Protein AF-A0A6V7GW68-F1 (afdb_monomer)

Solvent-accessible surface area (backbone atoms only — not comparable to full-atom values): 12085 Å² total; per-residue (Å²): 133,95,81,77,62,85,92,57,47,63,69,59,53,51,50,54,39,45,76,73,73,41,88,82,86,57,65,69,61,41,56,55,59,44,40,35,74,91,29,73,36,28,56,54,45,38,68,74,67,36,70,85,39,39,43,98,83,59,40,64,33,64,65,64,45,44,61,55,32,71,80,28,71,67,55,34,51,54,52,44,68,52,43,48,64,52,37,54,50,52,52,54,50,49,77,73,62,79,81,83,81,75,77,82,71,76,75,83,82,82,88,81,57,74,73,66,53,54,58,58,54,71,74,47,82,56,66,68,66,54,53,75,73,44,96,72,84,80,68,67,87,66,53,76,63,56,36,47,53,51,50,51,54,52,51,52,57,60,70,66,56,61,62,66,55,58,53,51,52,52,52,50,50,52,51,51,53,50,52,51,51,52,51,49,53,56,55,52,57,67,70,68,63,77,85,79,130

Sequence (197 aa):
GLTGGIATGKSSVAAIFHEFGIPVIDADQIARKVVEPGKSAWHKIRQEFGPEMFLDTNELDRTKLGDVVFNDVEKRKKLNAITHPEICREIYWQTLNEEDLQLQRLIERSGFTEAKAKIRIAAQMSLERKAEMANFVIENSGSQRDTREQTIRIINVLKASKYHWKLRFLVGFCCTVLLAGVYWLRNRSLRSLPTIA

Mean predicted aligned error: 14.11 Å

Structure (mmCIF, N/CA/C/O backbone):
data_AF-A0A6V7GW68-F1
#
_entry.id   AF-A0A6V7GW68-F1
#
loop_
_atom_site.group_PDB
_atom_site.id
_atom_site.type_symbol
_atom_site.label_atom_id
_atom_site.label_alt_id
_atom_site.label_comp_id
_atom_site.label_asym_id
_atom_site.label_entity_id
_atom_site.label_seq_id
_atom_site.pdbx_PDB_ins_code
_atom_site.Cartn_x
_atom_site.Cartn_y
_atom_site.Cartn_z
_atom_site.occupancy
_atom_site.B_iso_or_equiv
_atom_site.auth_seq_id
_atom_site.auth_comp_id
_atom_site.auth_asym_id
_atom_site.auth_atom_id
_atom_site.pdbx_PDB_model_num
ATOM 1 N N . GLY A 1 1 ? 7.923 -4.744 -4.626 1.00 64.25 1 GLY A N 1
ATOM 2 C CA . GLY A 1 1 ? 7.174 -3.667 -3.949 1.00 64.25 1 GLY A CA 1
ATOM 3 C C . GLY A 1 1 ? 8.081 -2.983 -2.949 1.00 64.25 1 GLY A C 1
ATOM 4 O O . GLY A 1 1 ? 8.925 -3.661 -2.375 1.00 64.25 1 GLY A O 1
ATOM 5 N N . LEU A 1 2 ? 7.945 -1.668 -2.765 1.00 71.12 2 LEU A N 1
ATOM 6 C CA . LEU A 1 2 ? 8.706 -0.917 -1.762 1.00 71.12 2 LEU A CA 1
ATOM 7 C C . LEU A 1 2 ? 8.135 -1.208 -0.366 1.00 71.12 2 LEU A C 1
ATOM 9 O O . LEU A 1 2 ? 6.966 -0.936 -0.109 1.00 71.12 2 LEU A O 1
ATOM 13 N N . THR A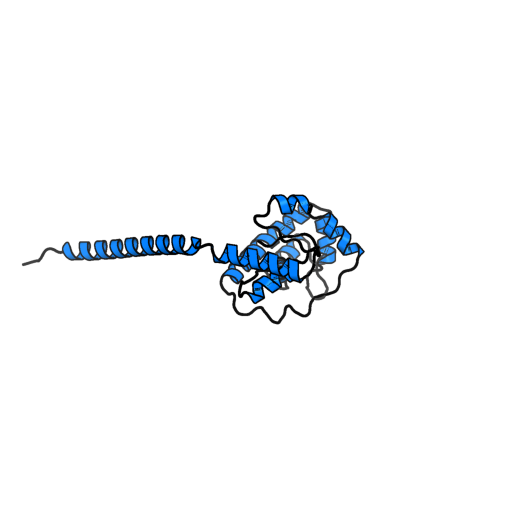 1 3 ? 8.943 -1.769 0.532 1.00 73.56 3 THR A N 1
ATOM 14 C CA . THR A 1 3 ? 8.529 -2.134 1.897 1.00 73.56 3 THR A CA 1
ATOM 15 C C . THR A 1 3 ? 9.553 -1.655 2.925 1.00 73.56 3 THR A C 1
ATOM 17 O O . THR A 1 3 ? 10.702 -1.389 2.594 1.00 73.56 3 THR A O 1
ATOM 20 N N . GLY A 1 4 ? 9.121 -1.483 4.173 1.00 62.53 4 GLY A N 1
ATOM 21 C CA . GLY A 1 4 ? 9.927 -0.930 5.264 1.00 62.53 4 GLY A CA 1
ATOM 22 C C . GLY A 1 4 ? 9.082 -0.664 6.510 1.00 62.53 4 GLY A C 1
ATOM 23 O O . GLY A 1 4 ? 7.850 -0.605 6.424 1.00 62.53 4 GLY A O 1
ATOM 24 N N . GLY A 1 5 ? 9.713 -0.526 7.676 1.00 55.25 5 GLY A N 1
ATOM 25 C CA . GLY A 1 5 ? 9.030 -0.223 8.942 1.00 55.25 5 GLY A CA 1
ATOM 26 C C . GLY A 1 5 ? 8.385 1.166 8.980 1.00 55.25 5 GLY A C 1
ATOM 27 O O . GLY A 1 5 ? 8.533 1.979 8.065 1.00 55.25 5 GLY A O 1
ATOM 28 N N . ILE A 1 6 ? 7.618 1.457 10.026 1.00 54.38 6 ILE A N 1
ATOM 29 C CA . ILE A 1 6 ? 7.047 2.800 10.224 1.00 54.38 6 ILE A CA 1
ATOM 30 C C . ILE A 1 6 ? 8.179 3.827 10.349 1.00 54.38 6 ILE A C 1
ATOM 32 O O . ILE A 1 6 ? 9.215 3.538 10.933 1.00 54.38 6 ILE A O 1
ATOM 36 N N . ALA A 1 7 ? 7.980 5.009 9.758 1.00 55.75 7 ALA A N 1
ATOM 37 C CA . ALA A 1 7 ? 8.932 6.124 9.759 1.00 55.75 7 ALA A CA 1
ATOM 38 C C . ALA A 1 7 ? 10.307 5.867 9.096 1.00 55.75 7 ALA A C 1
ATOM 40 O O . ALA A 1 7 ? 11.171 6.732 9.149 1.00 55.75 7 ALA A O 1
ATOM 41 N N . THR A 1 8 ? 10.507 4.763 8.368 1.00 58.81 8 THR A N 1
ATOM 42 C CA . THR A 1 8 ? 11.792 4.463 7.694 1.00 58.81 8 THR A CA 1
ATOM 43 C C . THR A 1 8 ? 12.017 5.210 6.369 1.00 58.81 8 THR A C 1
ATOM 45 O O . THR A 1 8 ? 12.800 4.764 5.539 1.00 58.81 8 THR A O 1
ATOM 48 N N . GLY A 1 9 ? 11.291 6.300 6.102 1.00 62.22 9 GLY A N 1
ATOM 49 C CA . GLY A 1 9 ? 11.502 7.114 4.894 1.00 62.22 9 GLY A CA 1
ATOM 50 C C . GLY A 1 9 ? 10.969 6.543 3.572 1.00 62.22 9 GLY A C 1
ATOM 51 O O . GLY A 1 9 ? 11.324 7.056 2.515 1.00 62.22 9 GLY A O 1
ATOM 52 N N . LYS A 1 10 ? 10.075 5.540 3.588 1.00 75.75 10 LYS A N 1
ATOM 53 C CA . LYS A 1 10 ? 9.428 5.003 2.365 1.00 75.75 10 LYS A CA 1
ATOM 54 C C . LYS A 1 10 ? 8.827 6.091 1.471 1.00 75.75 10 LYS A C 1
ATOM 56 O O . LYS A 1 10 ? 8.982 6.033 0.259 1.00 75.75 10 LYS A O 1
ATOM 61 N N . SER A 1 11 ? 8.173 7.088 2.070 1.00 70.19 11 SER A N 1
ATOM 62 C CA . SER A 1 11 ? 7.586 8.215 1.336 1.00 70.19 11 SER A CA 1
ATOM 63 C C . SER A 1 11 ? 8.650 9.077 0.649 1.00 70.19 11 SER A C 1
ATOM 65 O O . SER A 1 11 ? 8.408 9.570 -0.446 1.00 70.19 11 SER A O 1
ATOM 67 N N . SER A 1 12 ? 9.838 9.219 1.247 1.00 73.62 12 SER A N 1
ATOM 68 C CA . SER A 1 12 ? 10.970 9.932 0.641 1.00 73.62 12 SER A CA 1
ATOM 69 C C . SER A 1 12 ? 11.522 9.168 -0.562 1.00 73.62 12 SER A C 1
ATOM 71 O O . SER A 1 12 ? 11.754 9.756 -1.612 1.00 73.62 12 SER A O 1
ATOM 73 N N . VAL A 1 13 ? 11.668 7.846 -0.439 1.00 77.56 13 VAL A N 1
ATOM 74 C CA . VAL A 1 13 ? 12.081 6.982 -1.554 1.00 77.56 13 VAL A CA 1
ATOM 75 C C . VAL A 1 13 ? 11.039 7.018 -2.678 1.00 77.56 13 VAL A C 1
ATOM 77 O O . VAL A 1 13 ? 11.399 7.240 -3.828 1.00 77.56 13 VAL A O 1
ATOM 80 N N . ALA A 1 14 ? 9.748 6.885 -2.358 1.00 76.44 14 ALA A N 1
ATOM 81 C CA . ALA A 1 14 ? 8.655 6.982 -3.329 1.00 76.44 14 ALA A CA 1
ATOM 82 C C . ALA A 1 14 ? 8.632 8.332 -4.073 1.00 76.44 14 ALA A C 1
ATOM 84 O O . ALA A 1 14 ? 8.405 8.356 -5.280 1.00 76.44 14 ALA A O 1
ATOM 85 N N . ALA A 1 15 ? 8.928 9.443 -3.389 1.00 75.56 15 ALA A N 1
ATOM 86 C CA . ALA A 1 15 ? 9.051 10.756 -4.025 1.00 75.56 15 ALA A CA 1
ATOM 87 C C . ALA A 1 15 ? 10.186 10.793 -5.062 1.00 75.56 15 ALA A C 1
ATOM 89 O O . ALA A 1 15 ? 9.991 11.298 -6.165 1.00 75.56 15 ALA A O 1
ATOM 90 N N . ILE A 1 16 ? 11.334 10.182 -4.756 1.00 78.62 16 ILE A N 1
ATOM 91 C CA . ILE A 1 16 ? 12.441 10.064 -5.715 1.00 78.62 16 ILE A CA 1
ATOM 92 C C . ILE A 1 16 ? 12.028 9.191 -6.912 1.00 78.62 16 ILE A C 1
ATOM 94 O O . ILE A 1 16 ? 12.351 9.526 -8.044 1.00 78.62 16 ILE A O 1
ATOM 98 N N . PHE A 1 17 ? 11.275 8.104 -6.715 1.00 79.06 17 PHE A N 1
ATOM 99 C CA . PHE A 1 17 ? 10.732 7.327 -7.842 1.00 79.06 17 PHE A CA 1
ATOM 100 C C . PHE A 1 17 ? 9.845 8.191 -8.757 1.00 79.06 17 PHE A C 1
ATOM 102 O O . PHE A 1 17 ? 10.019 8.157 -9.978 1.00 79.06 17 PHE A O 1
ATOM 109 N N . HIS A 1 18 ? 8.979 9.030 -8.181 1.00 75.38 18 HIS A N 1
ATOM 110 C CA . HIS A 1 18 ? 8.151 9.967 -8.941 1.00 75.38 18 HIS A CA 1
ATOM 111 C C . HIS A 1 18 ? 8.966 11.011 -9.721 1.00 75.38 18 HIS A C 1
ATOM 113 O O . HIS A 1 18 ? 8.653 11.247 -10.885 1.00 75.38 18 HIS A O 1
ATOM 119 N N . GLU A 1 19 ? 10.031 11.586 -9.142 1.00 76.31 19 GLU A N 1
ATOM 120 C CA . GLU A 1 19 ? 10.938 12.515 -9.853 1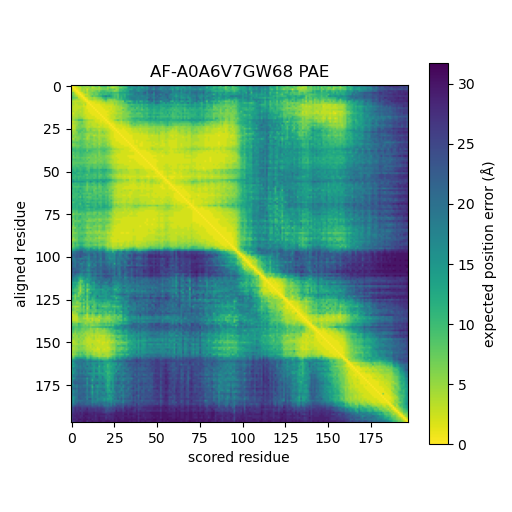.00 76.31 19 GLU A CA 1
ATOM 121 C C . GLU A 1 19 ? 11.503 11.904 -11.145 1.00 76.31 19 GLU A C 1
ATOM 123 O O . GLU A 1 19 ? 11.732 12.603 -12.129 1.00 76.31 19 GLU A O 1
ATOM 128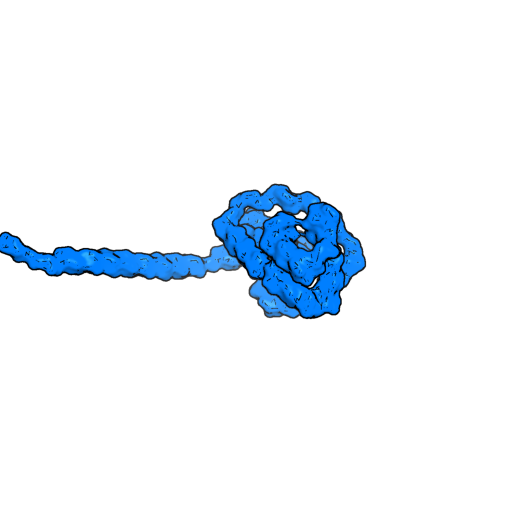 N N . PHE A 1 20 ? 11.715 10.587 -11.161 1.00 76.44 20 PHE A N 1
ATOM 129 C CA . PHE A 1 20 ? 12.265 9.857 -12.304 1.00 76.44 20 PHE A CA 1
ATOM 130 C C . PHE A 1 20 ? 11.197 9.324 -13.272 1.00 76.44 20 PHE A C 1
ATOM 132 O O . PHE A 1 20 ? 11.527 8.513 -14.151 1.00 76.44 20 PHE A O 1
ATOM 139 N N . GLY A 1 21 ? 9.946 9.772 -13.110 1.00 71.06 21 GLY A N 1
ATOM 140 C CA . GLY A 1 21 ? 8.796 9.365 -13.916 1.00 71.06 21 GLY A CA 1
ATOM 141 C C . GLY A 1 21 ? 8.369 7.922 -13.667 1.00 71.06 21 GLY A C 1
ATOM 142 O O . GLY A 1 21 ? 7.787 7.301 -14.550 1.00 71.06 21 GLY A O 1
ATOM 143 N N . ILE A 1 22 ? 8.714 7.352 -12.507 1.00 73.19 22 ILE A N 1
ATOM 144 C CA . ILE A 1 22 ? 8.314 5.994 -12.151 1.00 73.19 22 ILE A CA 1
ATOM 145 C C . ILE A 1 22 ? 7.019 6.086 -11.341 1.00 73.19 22 ILE A C 1
ATOM 147 O O . ILE A 1 22 ? 7.000 6.724 -10.283 1.00 73.19 22 ILE A O 1
ATOM 151 N N . PRO A 1 23 ? 5.934 5.466 -11.814 1.00 67.25 23 PRO A N 1
ATOM 152 C CA . PRO A 1 23 ? 4.678 5.456 -11.092 1.00 67.25 23 PRO A CA 1
ATOM 153 C C . PRO A 1 23 ? 4.791 4.643 -9.797 1.00 67.25 23 PRO A C 1
ATOM 155 O O . PRO A 1 23 ? 5.508 3.642 -9.714 1.00 67.25 23 PRO A O 1
ATOM 158 N N . VAL A 1 24 ? 4.080 5.091 -8.761 1.00 74.56 24 VAL A N 1
ATOM 159 C CA . VAL A 1 24 ? 4.064 4.450 -7.442 1.00 74.56 24 VAL A CA 1
ATOM 160 C C . VAL A 1 24 ? 2.621 4.255 -7.002 1.00 74.56 24 VAL A C 1
ATOM 162 O O . VA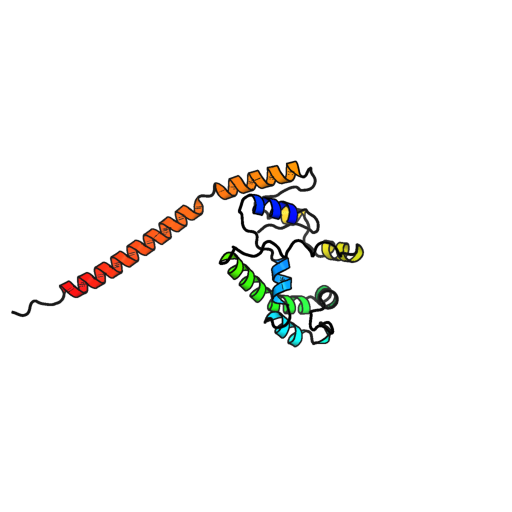L A 1 24 ? 1.860 5.215 -6.864 1.00 74.56 24 VAL A O 1
ATOM 165 N N . ILE A 1 25 ? 2.272 2.999 -6.734 1.00 73.19 25 ILE A N 1
ATOM 166 C CA . ILE A 1 25 ? 0.974 2.600 -6.196 1.00 73.19 25 ILE A CA 1
ATOM 167 C C . ILE A 1 25 ? 1.097 2.465 -4.677 1.00 73.19 25 ILE A C 1
ATOM 1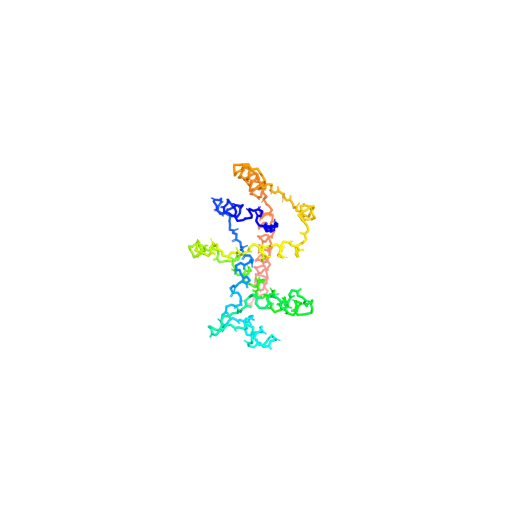69 O O . ILE A 1 25 ? 1.883 1.657 -4.176 1.00 73.19 25 ILE A O 1
ATOM 173 N N . ASP A 1 26 ? 0.316 3.258 -3.943 1.00 77.75 26 ASP A N 1
ATOM 174 C CA . ASP A 1 26 ? 0.285 3.249 -2.479 1.00 77.75 26 ASP A CA 1
ATOM 175 C C . ASP A 1 26 ? -0.860 2.357 -1.970 1.00 77.75 26 ASP A C 1
ATOM 177 O O . ASP A 1 26 ? -2.039 2.724 -2.010 1.00 77.75 26 ASP A O 1
ATOM 181 N N . ALA A 1 27 ? -0.498 1.174 -1.472 1.00 72.44 27 ALA A N 1
ATOM 182 C CA . ALA A 1 27 ? -1.449 0.207 -0.935 1.00 72.44 27 ALA A CA 1
ATOM 183 C C . ALA A 1 27 ? -2.183 0.709 0.324 1.00 72.44 27 ALA A C 1
ATOM 185 O O . ALA A 1 27 ? -3.341 0.343 0.526 1.00 72.44 27 ALA A O 1
ATOM 186 N N . ASP A 1 28 ? -1.563 1.568 1.142 1.00 77.50 28 ASP A N 1
ATOM 187 C CA . ASP A 1 28 ? -2.192 2.115 2.349 1.00 77.50 28 ASP A CA 1
ATOM 188 C C . ASP A 1 28 ? -3.261 3.148 1.977 1.00 77.50 28 ASP A C 1
ATOM 190 O O . ASP A 1 28 ? -4.332 3.192 2.589 1.00 77.50 28 ASP A O 1
ATOM 194 N N . GLN A 1 29 ? -3.008 3.969 0.950 1.00 79.06 29 GLN A N 1
ATOM 195 C CA . GLN A 1 29 ? -4.025 4.882 0.422 1.00 79.06 29 GLN A CA 1
ATOM 196 C C . GLN A 1 29 ? -5.199 4.104 -0.176 1.00 79.06 29 GLN A C 1
ATOM 198 O O . GLN A 1 29 ? -6.357 4.430 0.089 1.00 79.06 29 GLN A O 1
ATOM 203 N N . ILE A 1 30 ? -4.911 3.068 -0.961 1.00 82.62 30 ILE A N 1
ATOM 204 C CA . ILE A 1 30 ? -5.940 2.212 -1.551 1.00 82.62 30 ILE A CA 1
ATOM 205 C C . ILE A 1 30 ? -6.784 1.552 -0.458 1.00 82.62 30 ILE A C 1
ATOM 207 O O . ILE A 1 30 ? -8.009 1.598 -0.535 1.00 82.62 30 ILE A O 1
ATOM 211 N N . ALA A 1 31 ? -6.154 1.033 0.599 1.00 82.44 31 ALA A N 1
ATOM 212 C CA . ALA A 1 31 ? -6.847 0.440 1.739 1.00 82.44 31 ALA A CA 1
ATOM 213 C C . ALA A 1 31 ? -7.842 1.407 2.408 1.00 82.44 31 ALA A C 1
ATOM 215 O O . ALA A 1 31 ? -8.890 0.970 2.879 1.00 82.44 31 ALA A O 1
ATOM 216 N N . ARG A 1 32 ? -7.556 2.718 2.420 1.00 86.88 32 ARG A N 1
ATOM 217 C CA . ARG A 1 32 ? -8.493 3.745 2.914 1.00 86.88 32 ARG A CA 1
ATOM 218 C C . ARG A 1 32 ? -9.646 3.988 1.943 1.00 86.88 32 ARG A C 1
ATOM 220 O O . ARG A 1 32 ? -10.785 4.080 2.385 1.00 86.88 32 ARG A O 1
ATOM 227 N N . LYS A 1 33 ? -9.356 4.054 0.642 1.00 85.19 33 LYS A N 1
ATOM 228 C CA . LYS A 1 33 ? -10.349 4.338 -0.408 1.00 85.19 33 LYS A CA 1
ATOM 229 C C . LYS A 1 33 ? -11.371 3.222 -0.586 1.00 85.19 33 LYS A C 1
ATOM 231 O O . LYS A 1 33 ? -12.545 3.481 -0.830 1.00 85.19 33 LYS A O 1
ATOM 236 N N . VAL A 1 34 ? -10.951 1.963 -0.459 1.00 89.12 34 VAL A N 1
ATOM 237 C CA . VAL A 1 34 ? -11.858 0.821 -0.671 1.00 89.12 34 VAL A CA 1
ATOM 238 C C . VAL A 1 34 ? -12.948 0.714 0.399 1.00 89.12 34 VAL A C 1
ATOM 240 O O . VAL A 1 34 ? -13.966 0.071 0.152 1.00 89.12 34 VAL A O 1
ATOM 243 N N . VAL A 1 35 ? -12.756 1.353 1.558 1.00 91.25 35 VAL A N 1
ATOM 244 C CA . VAL A 1 35 ? -13.711 1.383 2.677 1.00 91.25 35 VAL A CA 1
ATOM 245 C C . VAL A 1 35 ? -14.440 2.724 2.811 1.00 91.25 35 VAL A C 1
ATOM 247 O O . VAL A 1 35 ? -15.028 2.987 3.855 1.00 91.25 35 VAL A O 1
ATOM 250 N N . GLU A 1 36 ? -14.407 3.585 1.794 1.00 90.31 36 GLU A N 1
ATOM 251 C CA . GLU A 1 36 ? -15.213 4.812 1.774 1.00 90.31 36 GLU A CA 1
ATOM 252 C C . GLU A 1 36 ? -16.721 4.500 1.674 1.00 90.31 36 GLU A C 1
ATOM 254 O O . GLU A 1 36 ? -17.095 3.449 1.134 1.00 90.31 36 GLU A O 1
ATOM 259 N N . PRO A 1 37 ? -17.603 5.389 2.176 1.00 90.31 37 PRO A N 1
ATOM 260 C CA . PRO A 1 37 ? -19.050 5.194 2.116 1.00 90.31 37 PRO A CA 1
ATOM 261 C C . PRO A 1 37 ? -19.548 4.817 0.714 1.00 90.31 37 PRO A C 1
ATOM 263 O O . PRO A 1 37 ? -19.167 5.420 -0.287 1.00 90.31 37 PRO A O 1
ATOM 266 N N . GLY A 1 38 ? -20.398 3.788 0.641 1.00 87.50 38 GLY A N 1
ATOM 267 C CA . GLY A 1 38 ? -20.969 3.287 -0.618 1.00 87.50 38 GLY A CA 1
ATOM 268 C C . GLY A 1 38 ? -20.080 2.314 -1.406 1.00 87.50 38 GLY A C 1
ATOM 269 O O . GLY A 1 38 ? -20.506 1.785 -2.432 1.00 87.50 38 GLY A O 1
ATOM 270 N N . LYS A 1 39 ? -18.851 2.031 -0.955 1.00 90.81 39 LYS A N 1
ATOM 271 C CA . LYS A 1 39 ? -17.995 1.011 -1.583 1.00 90.81 39 LYS A CA 1
ATOM 272 C C . LYS A 1 39 ? -18.391 -0.406 -1.152 1.00 90.81 39 LYS A C 1
ATOM 274 O O . LYS A 1 39 ? -18.924 -0.638 -0.069 1.00 90.81 39 LYS A O 1
ATOM 279 N N . SER A 1 40 ? -18.040 -1.389 -1.983 1.00 91.50 40 SER A N 1
ATOM 280 C CA . SER A 1 40 ? -18.270 -2.822 -1.719 1.00 91.50 40 SER A CA 1
ATOM 281 C C . SER A 1 40 ? -17.719 -3.271 -0.356 1.00 91.50 40 SER A C 1
ATOM 283 O O . SER A 1 40 ? -18.442 -3.900 0.419 1.00 91.50 40 SER A O 1
ATOM 285 N N . ALA A 1 41 ? -16.472 -2.909 -0.015 1.00 90.25 41 ALA A N 1
ATOM 286 C CA . ALA A 1 41 ? -15.897 -3.286 1.278 1.00 90.25 41 ALA A CA 1
ATOM 287 C C . ALA A 1 41 ? -16.608 -2.593 2.448 1.00 90.25 41 ALA A C 1
ATOM 289 O O . ALA A 1 41 ? -16.811 -3.224 3.479 1.00 90.25 41 ALA A O 1
ATOM 290 N N . TRP A 1 42 ? -17.039 -1.337 2.282 1.00 93.44 42 TRP A N 1
ATOM 291 C CA . TRP A 1 42 ? -17.793 -0.602 3.302 1.00 93.44 42 TRP A CA 1
ATOM 292 C C . TRP A 1 42 ? -19.094 -1.328 3.678 1.00 93.44 42 TRP A C 1
ATOM 294 O O . TRP A 1 42 ? -19.341 -1.572 4.859 1.00 93.44 42 TRP A O 1
ATOM 304 N N . HIS A 1 43 ? -19.877 -1.775 2.688 1.00 92.50 43 HIS A N 1
ATOM 305 C CA . HIS A 1 43 ? -21.116 -2.525 2.934 1.00 92.50 43 HIS A CA 1
ATOM 306 C C . HIS A 1 43 ? -20.861 -3.859 3.642 1.00 92.50 43 HIS A C 1
ATOM 308 O O . HIS A 1 43 ? -21.531 -4.180 4.623 1.00 92.50 43 HIS A O 1
ATOM 314 N N . LYS A 1 44 ? -19.861 -4.616 3.175 1.00 93.06 44 LYS A N 1
ATOM 315 C CA . LYS A 1 44 ? -19.491 -5.915 3.757 1.00 93.06 44 LYS A CA 1
ATOM 316 C C . LYS A 1 44 ? -18.988 -5.776 5.195 1.00 93.06 44 LYS A C 1
ATOM 318 O O . LYS A 1 44 ? -19.349 -6.582 6.045 1.00 93.06 44 LYS A O 1
ATOM 323 N N . ILE A 1 45 ? -18.200 -4.738 5.489 1.00 93.12 45 ILE A N 1
ATOM 324 C CA . ILE A 1 45 ? -17.734 -4.455 6.854 1.00 93.12 45 ILE A CA 1
ATOM 325 C C . ILE A 1 45 ? -18.920 -4.114 7.759 1.00 93.12 45 ILE A C 1
ATOM 327 O O . ILE A 1 45 ? -18.999 -4.644 8.861 1.00 93.12 45 ILE A O 1
ATOM 331 N N . ARG A 1 46 ? -19.868 -3.292 7.293 1.00 92.75 46 ARG A N 1
ATOM 332 C CA . ARG A 1 46 ? -21.069 -2.938 8.067 1.00 92.75 46 ARG A CA 1
ATOM 333 C C . ARG A 1 46 ? -21.961 -4.138 8.371 1.00 92.75 46 ARG A C 1
ATOM 335 O O . ARG A 1 46 ? -22.554 -4.190 9.442 1.00 92.75 46 ARG A O 1
ATOM 342 N N . GLN A 1 47 ? -22.040 -5.096 7.452 1.00 92.75 47 GLN A N 1
ATOM 343 C CA . GLN A 1 47 ? -22.784 -6.336 7.653 1.00 92.75 47 GLN A CA 1
ATOM 344 C C . GLN A 1 47 ? -22.098 -7.274 8.658 1.00 92.75 47 GLN A C 1
ATOM 346 O O . GLN A 1 47 ? -22.773 -7.850 9.502 1.00 92.75 47 GLN A O 1
ATOM 351 N N . GLU A 1 48 ? -20.774 -7.425 8.573 1.00 93.12 48 GLU A N 1
ATOM 352 C CA . GLU A 1 48 ? -20.023 -8.404 9.374 1.00 93.12 48 GLU A CA 1
ATOM 353 C C . GLU A 1 48 ? -19.669 -7.895 10.781 1.00 93.12 48 GLU A C 1
ATOM 355 O O . GLU A 1 48 ? -19.709 -8.654 11.747 1.00 93.12 48 GLU A O 1
ATOM 360 N N . PHE A 1 49 ? -19.297 -6.618 10.902 1.00 91.50 49 PHE A N 1
ATOM 361 C CA . PHE A 1 49 ? -18.824 -6.001 12.150 1.00 91.50 49 PHE A CA 1
ATOM 362 C C . PHE A 1 49 ? -19.843 -5.062 12.797 1.00 91.50 49 PHE A C 1
ATOM 364 O O . PHE A 1 49 ? -19.553 -4.500 13.849 1.00 91.50 49 PHE A O 1
ATOM 371 N N . GLY A 1 50 ? -21.002 -4.890 12.161 1.00 91.69 50 GLY A N 1
ATOM 372 C CA . GLY A 1 50 ? -22.101 -4.080 12.662 1.00 91.69 50 GLY A CA 1
ATOM 373 C C . GLY A 1 50 ? -21.950 -2.566 12.428 1.00 91.69 50 GLY A C 1
ATOM 374 O O . GLY A 1 50 ? -20.872 -2.059 12.087 1.00 91.69 50 GLY A O 1
ATOM 375 N N . PRO A 1 51 ? -23.060 -1.812 12.555 1.00 91.25 51 PRO A N 1
ATOM 376 C CA . PRO A 1 51 ? -23.084 -0.363 12.357 1.00 91.25 51 PRO A CA 1
ATOM 377 C C . PRO A 1 51 ? -22.297 0.409 13.425 1.00 91.25 51 PRO A C 1
ATOM 379 O O . PRO A 1 51 ? -21.909 1.545 13.182 1.00 91.25 51 PRO A O 1
ATOM 382 N N . GLU A 1 52 ? -22.010 -0.193 14.578 1.00 91.50 52 GLU A N 1
ATOM 383 C CA . GLU A 1 52 ? -21.256 0.418 15.672 1.00 91.50 52 GLU A CA 1
ATOM 384 C C . GLU A 1 52 ? -19.797 0.738 15.319 1.00 91.50 52 GLU A C 1
ATOM 386 O O . GLU A 1 52 ? -19.140 1.468 16.063 1.00 91.50 52 GLU A O 1
ATOM 391 N N . MET A 1 53 ? -19.268 0.179 14.227 1.00 91.12 53 MET A N 1
ATOM 392 C CA . MET A 1 53 ? -17.918 0.460 13.728 1.00 91.12 53 MET A CA 1
ATOM 393 C C . MET A 1 53 ? -17.858 1.709 12.840 1.00 91.12 53 MET A C 1
ATOM 395 O O . MET A 1 53 ? -16.809 2.001 12.267 1.00 91.12 53 MET A O 1
ATOM 399 N N . PHE A 1 54 ? -18.964 2.438 12.701 1.00 92.81 54 PHE A N 1
ATOM 400 C CA . PHE A 1 54 ? -19.071 3.630 11.870 1.00 92.81 54 PHE A CA 1
ATOM 401 C C . PHE A 1 54 ? -19.384 4.852 12.732 1.00 92.81 54 PHE A C 1
ATOM 403 O O . PHE A 1 54 ? -20.049 4.754 13.761 1.00 92.81 54 PHE A O 1
ATOM 410 N N . LEU A 1 55 ? -18.873 6.001 12.301 1.00 90.88 55 LEU A N 1
ATOM 411 C CA . LEU A 1 55 ? -19.186 7.307 12.867 1.00 90.88 55 LEU A CA 1
ATOM 412 C C . LEU A 1 55 ? -20.582 7.754 12.413 1.00 90.88 55 LEU A C 1
ATOM 414 O O . LEU A 1 55 ? -21.113 7.256 11.417 1.00 90.88 55 LEU A O 1
ATOM 418 N N . ASP A 1 56 ? -21.134 8.773 13.071 1.00 88.62 56 ASP A N 1
ATOM 419 C CA . ASP A 1 56 ? -22.426 9.372 12.694 1.00 88.62 56 ASP A CA 1
ATOM 420 C C . ASP A 1 56 ? -22.423 9.929 11.256 1.00 88.62 56 ASP A C 1
ATOM 422 O O . ASP A 1 56 ? -23.456 10.001 10.594 1.00 88.62 56 ASP A O 1
ATOM 426 N N . THR A 1 57 ? -21.239 10.252 10.728 1.00 89.69 57 THR A N 1
ATOM 427 C CA . THR A 1 57 ? -21.006 10.671 9.338 1.00 89.69 57 THR A CA 1
ATOM 428 C C . THR A 1 57 ? -21.079 9.522 8.321 1.00 89.69 57 THR A C 1
ATOM 430 O O . THR A 1 57 ? -20.856 9.748 7.134 1.00 89.69 57 THR A O 1
ATOM 433 N N . ASN A 1 58 ? -21.381 8.289 8.752 1.00 87.50 58 ASN A N 1
ATOM 434 C CA . ASN A 1 58 ? -21.288 7.036 7.986 1.00 87.50 58 ASN A CA 1
ATOM 435 C C . ASN A 1 58 ? -19.866 6.649 7.533 1.00 87.50 58 ASN A C 1
ATOM 437 O O . ASN A 1 58 ? -19.694 5.671 6.798 1.00 87.50 58 ASN A O 1
ATOM 441 N N . GLU A 1 59 ? -18.833 7.357 7.980 1.00 89.62 59 GLU A N 1
ATOM 442 C CA . GLU A 1 59 ? -17.447 6.945 7.766 1.00 89.62 59 GLU A CA 1
ATOM 443 C C . GLU A 1 59 ? -17.045 5.816 8.715 1.00 89.62 59 GLU A C 1
ATOM 445 O O . GLU A 1 59 ? -17.546 5.702 9.831 1.00 89.62 59 GLU A O 1
ATOM 450 N N . LEU A 1 60 ? -16.119 4.965 8.276 1.00 89.81 60 LEU A N 1
ATOM 451 C CA . LEU A 1 60 ? -15.608 3.878 9.103 1.00 89.81 60 LEU A CA 1
ATOM 452 C C . LEU A 1 60 ? -14.737 4.427 10.245 1.00 89.81 60 LEU A C 1
ATOM 454 O O . LEU A 1 60 ? -13.720 5.078 9.986 1.00 89.81 60 LEU A O 1
ATOM 458 N N . ASP A 1 61 ? -15.062 4.085 11.493 1.00 91.75 61 ASP A N 1
ATOM 459 C CA . ASP A 1 61 ? -14.200 4.363 12.641 1.00 91.75 61 ASP A CA 1
ATOM 460 C C . ASP A 1 61 ? -13.023 3.382 12.651 1.00 91.75 61 ASP A C 1
ATOM 462 O O . ASP A 1 61 ? -13.042 2.288 13.223 1.00 91.75 61 ASP A O 1
ATOM 466 N N . ARG A 1 62 ? -11.947 3.804 11.988 1.00 86.19 62 ARG A N 1
ATOM 467 C CA . ARG A 1 62 ? -10.719 3.017 11.838 1.00 86.19 62 ARG A CA 1
ATOM 468 C C . ARG A 1 62 ? -10.004 2.783 13.166 1.00 86.19 62 ARG A C 1
ATOM 470 O O . ARG A 1 62 ? -9.214 1.846 13.253 1.00 86.19 62 ARG A O 1
ATOM 477 N N . THR A 1 63 ? -10.201 3.654 14.158 1.00 86.06 63 THR A N 1
ATOM 478 C CA . THR A 1 63 ? -9.564 3.485 15.469 1.00 86.06 63 THR A CA 1
ATOM 479 C C . THR A 1 63 ? -10.273 2.369 16.212 1.00 86.06 63 THR A C 1
ATOM 481 O O . THR A 1 63 ? -9.632 1.379 16.549 1.00 86.06 63 THR A O 1
ATOM 484 N N . LYS A 1 64 ? -11.599 2.466 16.325 1.00 88.62 64 LYS A N 1
ATOM 485 C CA . LYS A 1 64 ? -12.426 1.457 16.986 1.00 88.62 64 LYS A CA 1
ATOM 486 C C . LYS A 1 64 ? -12.334 0.091 16.309 1.00 88.62 64 LYS A C 1
ATOM 488 O O . LYS A 1 64 ? -12.079 -0.905 16.981 1.00 88.62 64 LYS A O 1
ATOM 493 N N . LEU A 1 65 ? -12.459 0.035 14.978 1.00 88.19 65 LEU A N 1
ATOM 494 C CA . LEU A 1 65 ? -12.296 -1.220 14.240 1.00 88.19 65 LEU A CA 1
ATOM 495 C C . LEU A 1 65 ? -10.886 -1.791 14.429 1.00 88.19 65 LEU A C 1
ATOM 497 O O . LEU A 1 65 ? -10.734 -2.995 14.621 1.00 88.19 65 LEU A O 1
ATOM 501 N N . GLY A 1 66 ? -9.866 -0.926 14.403 1.00 85.69 66 GLY A N 1
ATOM 502 C CA . GLY A 1 66 ? -8.474 -1.291 14.643 1.00 85.69 66 GLY A CA 1
ATOM 503 C C . GLY A 1 66 ? -8.281 -1.989 15.986 1.00 85.69 66 GLY A C 1
ATOM 504 O O . GLY A 1 66 ? -7.710 -3.074 16.021 1.00 85.69 66 GLY A O 1
ATOM 505 N N . ASP A 1 67 ? -8.812 -1.416 17.064 1.00 87.50 67 ASP A N 1
ATOM 506 C CA . ASP A 1 67 ? -8.696 -1.968 18.418 1.00 87.50 67 ASP A CA 1
ATOM 507 C C . ASP A 1 67 ? -9.378 -3.342 18.545 1.00 87.50 67 ASP A C 1
ATOM 509 O O . ASP A 1 67 ? -8.866 -4.247 19.213 1.00 87.50 67 ASP A O 1
ATOM 513 N N . VAL A 1 68 ? -10.498 -3.537 17.841 1.00 87.62 68 VAL A N 1
ATOM 514 C CA . VAL A 1 68 ? -11.231 -4.811 17.808 1.00 87.62 68 VAL A CA 1
ATOM 515 C C . VAL A 1 68 ? -10.462 -5.892 17.043 1.00 87.62 68 VAL A C 1
ATOM 517 O O . VAL A 1 68 ? -10.312 -7.006 17.542 1.00 87.62 68 VAL A O 1
ATOM 520 N N . VAL A 1 69 ? -9.963 -5.596 15.838 1.00 89.19 69 VAL A N 1
ATOM 521 C CA . VAL A 1 69 ? -9.267 -6.597 15.002 1.00 89.19 69 VAL A CA 1
ATOM 522 C C . VAL A 1 69 ? -7.821 -6.837 15.431 1.00 89.19 69 VAL A C 1
ATOM 524 O O . VAL A 1 69 ? -7.211 -7.838 15.054 1.00 89.19 69 VAL A O 1
ATOM 527 N N . PHE A 1 70 ? -7.230 -5.928 16.205 1.00 82.19 70 PHE A N 1
ATOM 528 C CA . PHE A 1 70 ? -5.871 -6.111 16.699 1.00 82.19 70 PHE A CA 1
ATOM 529 C C . PHE A 1 70 ? -5.794 -7.247 17.723 1.00 82.19 70 PHE A C 1
ATOM 531 O O . PHE A 1 70 ? -4.894 -8.085 17.646 1.00 82.19 70 PHE A O 1
ATOM 538 N N . ASN A 1 71 ? -6.781 -7.305 18.618 1.00 82.12 71 ASN A N 1
ATOM 539 C CA . ASN A 1 71 ? -6.837 -8.265 19.719 1.00 82.12 71 ASN A CA 1
ATOM 540 C C . ASN A 1 71 ? -7.496 -9.604 19.344 1.00 82.12 71 ASN A C 1
ATOM 542 O O . ASN A 1 71 ? -7.403 -10.560 20.108 1.00 82.12 71 ASN A O 1
ATOM 546 N N . ASP A 1 72 ? -8.131 -9.700 18.173 1.00 88.75 72 ASP A N 1
ATOM 547 C CA . ASP A 1 72 ? -8.865 -10.889 17.731 1.00 88.75 72 ASP A CA 1
ATOM 548 C C . ASP A 1 72 ? -8.409 -11.330 16.331 1.00 88.75 72 ASP A C 1
ATOM 550 O O . ASP A 1 72 ? -8.648 -10.672 15.312 1.00 88.75 72 ASP A O 1
ATOM 554 N N . VAL A 1 73 ? -7.730 -12.480 16.284 1.00 88.56 73 VAL A N 1
ATOM 555 C CA . VAL A 1 73 ? -7.161 -13.048 15.055 1.00 88.56 73 VAL A CA 1
ATOM 556 C C . VAL A 1 73 ? -8.246 -13.435 14.048 1.00 88.56 73 VAL A C 1
ATOM 558 O O . VAL A 1 73 ? -8.043 -13.252 12.846 1.00 88.56 73 VAL A O 1
ATOM 561 N N . GLU A 1 74 ? -9.389 -13.943 14.506 1.00 91.06 74 GLU A N 1
ATOM 562 C CA . GLU A 1 74 ? -10.477 -14.380 13.628 1.00 91.06 74 GLU A CA 1
ATOM 563 C C . GLU A 1 74 ? -11.190 -13.176 13.013 1.00 91.06 74 GLU A C 1
ATOM 565 O O . GLU A 1 74 ? -11.403 -13.127 11.798 1.00 91.06 74 GLU A O 1
ATOM 570 N N . LYS A 1 75 ? -11.442 -12.132 13.808 1.00 90.38 75 LYS A N 1
ATOM 571 C CA . LYS A 1 75 ? -11.948 -10.849 13.294 1.00 90.38 75 LYS A CA 1
ATOM 572 C C . LYS A 1 75 ? -10.986 -10.211 12.297 1.00 90.38 75 LYS A C 1
ATOM 574 O O . LYS A 1 75 ? -11.418 -9.724 11.253 1.00 90.38 75 LYS A O 1
ATOM 579 N N . ARG A 1 76 ? -9.676 -10.270 12.550 1.00 89.06 76 ARG A N 1
ATOM 580 C CA . ARG A 1 76 ? -8.667 -9.789 11.595 1.00 89.06 76 ARG A CA 1
ATOM 581 C C . ARG A 1 76 ? -8.702 -10.552 10.274 1.00 89.06 76 ARG A C 1
ATOM 583 O O . ARG A 1 76 ? -8.642 -9.931 9.216 1.00 89.06 76 ARG A O 1
ATOM 590 N N . LYS A 1 77 ? -8.823 -11.883 10.310 1.00 88.75 77 LYS A N 1
ATOM 591 C CA . LYS A 1 77 ? -8.950 -12.704 9.094 1.00 88.75 77 LYS A CA 1
ATOM 592 C C . LYS A 1 77 ? -10.198 -12.333 8.296 1.00 88.75 77 LYS A C 1
ATOM 594 O O . LYS A 1 77 ? -10.096 -12.165 7.084 1.00 88.75 77 LYS A O 1
ATOM 599 N N . LYS A 1 78 ? -11.340 -12.151 8.964 1.00 91.44 78 LYS A N 1
ATOM 600 C CA . LYS A 1 78 ? -12.594 -11.718 8.328 1.00 91.44 78 LYS A CA 1
ATOM 601 C C . LYS A 1 78 ? -12.456 -10.353 7.655 1.00 91.44 78 LYS A C 1
ATOM 603 O O . LYS A 1 78 ? -12.803 -10.212 6.484 1.00 91.44 78 LYS A O 1
ATOM 608 N N . LEU A 1 79 ? -11.872 -9.372 8.347 1.00 91.06 79 LEU A N 1
ATOM 609 C CA . LEU A 1 79 ? -11.618 -8.050 7.768 1.00 91.06 79 LEU A CA 1
ATOM 610 C C . LEU A 1 79 ? -10.707 -8.140 6.535 1.00 91.06 79 LEU A C 1
ATOM 612 O O . LEU A 1 79 ? -10.980 -7.518 5.507 1.00 91.06 79 LEU A O 1
ATOM 616 N N . ASN A 1 80 ? -9.641 -8.936 6.616 1.00 89.38 80 ASN A N 1
ATOM 617 C CA . ASN A 1 80 ? -8.716 -9.129 5.501 1.00 89.38 80 ASN A CA 1
ATOM 618 C C . ASN A 1 80 ? -9.398 -9.818 4.311 1.00 89.38 80 ASN A C 1
ATOM 620 O O . ASN A 1 80 ? -9.186 -9.408 3.175 1.00 89.38 80 ASN A O 1
ATOM 624 N N . ALA A 1 81 ? -10.259 -10.812 4.550 1.00 91.69 81 ALA A N 1
ATOM 625 C CA . ALA A 1 81 ? -11.011 -11.495 3.495 1.00 91.69 81 ALA A CA 1
ATOM 626 C C . ALA A 1 81 ? -11.958 -10.547 2.738 1.00 91.69 81 ALA A C 1
ATOM 628 O O . ALA A 1 81 ? -12.158 -10.704 1.535 1.00 91.69 81 ALA A O 1
ATOM 629 N N . ILE A 1 82 ? -12.503 -9.540 3.426 1.00 92.25 82 ILE A N 1
ATOM 630 C CA . ILE A 1 82 ? -13.351 -8.512 2.816 1.00 92.25 82 ILE A CA 1
ATOM 631 C C . ILE A 1 82 ? -12.515 -7.482 2.046 1.00 92.25 82 ILE A C 1
ATOM 633 O O . ILE A 1 82 ? -12.867 -7.114 0.926 1.00 92.25 82 ILE A O 1
ATOM 637 N N . THR A 1 83 ? -11.423 -6.993 2.640 1.00 90.00 83 THR A N 1
ATOM 638 C CA . THR A 1 83 ? -10.671 -5.845 2.105 1.00 90.00 83 THR A CA 1
ATOM 639 C C . THR A 1 83 ? -9.645 -6.229 1.043 1.00 90.00 83 THR A C 1
ATOM 641 O O . THR A 1 83 ? -9.507 -5.506 0.058 1.00 90.00 83 THR A O 1
ATOM 644 N N . HIS A 1 84 ? -8.951 -7.363 1.183 1.00 89.88 84 HIS A N 1
ATOM 645 C CA . HIS A 1 84 ? -7.864 -7.745 0.275 1.00 89.88 84 HIS A CA 1
ATOM 646 C C . HIS A 1 84 ? -8.302 -7.849 -1.196 1.00 89.88 84 HIS A C 1
ATOM 648 O O . HIS A 1 84 ? -7.601 -7.286 -2.036 1.00 89.88 84 HIS A O 1
ATOM 654 N N . PRO A 1 85 ? -9.439 -8.485 -1.552 1.00 89.44 85 PRO A N 1
ATOM 655 C CA . PRO A 1 85 ? -9.867 -8.555 -2.950 1.00 89.44 85 PRO A CA 1
ATOM 656 C C . PRO A 1 85 ? -10.109 -7.173 -3.566 1.00 89.44 85 PRO A C 1
ATOM 658 O O . PRO A 1 85 ? -9.722 -6.928 -4.707 1.00 89.44 85 PRO A O 1
ATOM 661 N N . GLU A 1 86 ? -10.703 -6.248 -2.807 1.00 89.19 86 GLU A N 1
ATOM 662 C CA . GLU A 1 86 ? -10.968 -4.884 -3.276 1.00 89.19 86 GLU A CA 1
ATOM 663 C C . GLU A 1 86 ? -9.673 -4.072 -3.406 1.00 89.19 86 GLU A C 1
ATOM 665 O O . GLU A 1 86 ? -9.502 -3.354 -4.388 1.00 89.19 86 GLU A O 1
ATOM 670 N N . ILE A 1 87 ? -8.728 -4.237 -2.472 1.00 83.75 87 ILE A N 1
ATOM 671 C CA . ILE A 1 87 ? -7.400 -3.607 -2.537 1.00 83.75 87 ILE A CA 1
ATOM 672 C C . ILE A 1 87 ? -6.634 -4.108 -3.763 1.00 83.75 87 ILE A C 1
ATOM 674 O O . ILE A 1 87 ? -6.113 -3.304 -4.531 1.00 83.75 87 ILE A O 1
ATOM 678 N N . CYS A 1 88 ? -6.584 -5.425 -3.983 1.00 80.12 88 CYS A N 1
ATOM 679 C CA . CYS A 1 88 ? -5.920 -6.010 -5.147 1.00 80.12 88 CYS A CA 1
ATOM 680 C C . CYS A 1 88 ? -6.546 -5.524 -6.458 1.00 80.12 88 CYS A C 1
ATOM 682 O O . CYS A 1 88 ? -5.821 -5.207 -7.401 1.00 80.12 88 CYS A O 1
ATOM 684 N N . ARG A 1 89 ? -7.879 -5.431 -6.507 1.00 80.44 89 ARG A N 1
ATOM 685 C CA . ARG A 1 89 ? -8.607 -4.910 -7.665 1.00 80.44 89 ARG A CA 1
ATOM 686 C C . ARG A 1 89 ? -8.228 -3.458 -7.947 1.00 80.44 89 ARG A C 1
ATOM 688 O O . ARG A 1 89 ? -7.906 -3.134 -9.082 1.00 80.44 89 ARG A O 1
ATOM 695 N N . GLU A 1 90 ? -8.222 -2.602 -6.934 1.00 79.50 90 GLU A N 1
ATOM 696 C CA . GLU A 1 90 ? -7.873 -1.187 -7.084 1.00 79.50 90 GLU A CA 1
ATOM 697 C C . GLU A 1 90 ? -6.397 -0.985 -7.473 1.00 79.50 90 GLU A C 1
ATOM 699 O O . GLU A 1 90 ? -6.100 -0.164 -8.337 1.00 79.50 90 GLU A O 1
ATOM 704 N N . ILE A 1 91 ? -5.472 -1.778 -6.914 1.00 76.31 91 ILE A N 1
ATOM 705 C CA . ILE A 1 91 ? -4.058 -1.795 -7.335 1.00 76.31 91 ILE A CA 1
ATOM 706 C C . ILE A 1 91 ? -3.953 -2.142 -8.823 1.00 76.31 91 ILE A C 1
ATOM 708 O O . ILE A 1 91 ? -3.251 -1.459 -9.569 1.00 76.31 91 ILE A O 1
ATOM 712 N N . TYR A 1 92 ? -4.661 -3.184 -9.265 1.00 73.38 92 TYR A N 1
ATOM 713 C CA . TYR A 1 92 ? -4.668 -3.598 -10.665 1.00 73.38 92 TYR A CA 1
ATOM 714 C C . TYR A 1 92 ? -5.194 -2.486 -11.582 1.00 73.38 92 TYR A C 1
ATOM 716 O O . TYR A 1 92 ? -4.561 -2.177 -12.586 1.00 73.38 92 TYR A O 1
ATOM 724 N N . TRP A 1 93 ? -6.294 -1.828 -11.206 1.00 69.88 93 TRP A N 1
ATOM 725 C CA . TRP A 1 93 ? -6.846 -0.705 -11.969 1.00 69.88 93 TRP A CA 1
ATOM 726 C C . TRP A 1 93 ? -5.910 0.502 -12.033 1.00 69.88 93 TRP A C 1
ATOM 728 O O . TRP A 1 93 ? -5.758 1.083 -13.104 1.00 69.88 93 TRP A O 1
ATOM 738 N N . GLN A 1 94 ? -5.254 0.870 -10.929 1.00 66.69 94 GLN A N 1
ATOM 739 C CA . GLN A 1 94 ? -4.302 1.986 -10.936 1.00 66.69 94 GLN A CA 1
ATOM 740 C C . GLN A 1 94 ? -3.074 1.684 -11.793 1.00 66.69 94 GLN A C 1
ATOM 742 O O . GLN A 1 94 ? -2.614 2.571 -12.499 1.00 66.69 94 GLN A O 1
ATOM 747 N N . THR A 1 95 ? -2.632 0.423 -11.834 1.00 61.62 95 THR A N 1
ATOM 748 C CA . THR A 1 95 ? -1.555 -0.021 -12.739 1.00 61.62 95 THR A CA 1
ATOM 749 C C . THR A 1 95 ? -1.911 0.192 -14.222 1.00 61.62 95 THR A C 1
ATOM 751 O O . THR A 1 95 ? -1.023 0.240 -15.067 1.00 61.62 95 THR A O 1
ATOM 754 N N . LEU A 1 96 ? -3.202 0.300 -14.567 1.00 56.09 96 LEU A N 1
ATOM 755 C CA . LEU A 1 96 ? -3.670 0.461 -15.947 1.00 56.09 96 LEU A CA 1
ATOM 756 C C . LEU A 1 96 ? -3.975 1.920 -16.352 1.00 56.09 96 LEU A C 1
ATOM 758 O O . LEU A 1 96 ? -4.016 2.186 -17.549 1.00 56.09 96 LEU A O 1
ATOM 762 N N . ASN A 1 97 ? -4.174 2.854 -15.407 1.00 44.88 97 ASN A N 1
ATOM 763 C CA . ASN A 1 97 ? -4.828 4.164 -15.645 1.00 44.88 97 ASN A CA 1
ATOM 764 C C . ASN A 1 97 ? -4.019 5.397 -15.152 1.00 44.88 97 ASN A C 1
ATOM 766 O O . ASN A 1 97 ? -4.589 6.395 -14.724 1.00 44.88 97 ASN A O 1
ATOM 770 N N . GLU A 1 98 ? -2.692 5.325 -15.140 1.00 49.16 98 GLU A N 1
ATOM 771 C CA . GLU A 1 98 ? -1.776 6.053 -14.237 1.00 49.16 98 GLU A CA 1
ATOM 772 C C . GLU A 1 98 ? -1.619 7.601 -14.335 1.00 49.16 98 GLU A C 1
ATOM 774 O O . GLU A 1 98 ? -0.687 8.129 -13.727 1.00 49.16 98 GLU A O 1
ATOM 779 N N . GLU A 1 99 ? -2.485 8.372 -15.007 1.00 36.53 99 GLU A N 1
ATOM 780 C CA . GLU A 1 99 ? -2.180 9.793 -15.318 1.00 36.53 99 GLU A CA 1
ATOM 781 C C . GLU A 1 99 ? -2.609 10.873 -14.273 1.00 36.53 99 GLU A C 1
ATOM 783 O O . GLU A 1 99 ? -1.926 11.889 -14.182 1.00 36.53 99 GLU A O 1
ATOM 788 N N . ASP A 1 100 ? -3.603 10.685 -13.381 1.00 37.56 100 ASP A N 1
ATOM 789 C CA . ASP A 1 100 ? -4.293 11.853 -12.746 1.00 37.56 100 ASP A CA 1
ATOM 790 C C . ASP A 1 100 ? -4.234 12.058 -11.197 1.00 37.56 100 ASP A C 1
ATOM 792 O O . ASP A 1 100 ? -4.942 12.899 -10.642 1.00 37.56 100 ASP A O 1
ATOM 796 N N . LEU A 1 101 ? -3.407 11.348 -10.417 1.00 44.00 101 LEU A N 1
ATOM 797 C CA . LEU A 1 101 ? -3.569 11.270 -8.936 1.00 44.00 101 LEU A CA 1
ATOM 798 C C . LEU A 1 101 ? -2.672 12.179 -8.057 1.00 44.00 101 LEU A C 1
ATOM 800 O O . LEU A 1 101 ? -2.537 11.944 -6.850 1.00 44.00 101 LEU A O 1
ATOM 804 N N . GLN A 1 102 ? -2.043 13.209 -8.626 1.00 34.72 102 GLN A N 1
ATOM 805 C CA . GLN A 1 102 ? -0.908 13.904 -7.994 1.00 34.72 102 GLN A CA 1
ATOM 806 C C . GLN A 1 102 ? -1.254 14.943 -6.902 1.00 34.72 102 GLN A C 1
ATOM 808 O O . GLN A 1 102 ? -0.521 15.041 -5.919 1.00 34.72 102 GLN A O 1
ATOM 813 N N . LEU A 1 103 ? -2.346 15.709 -7.009 1.00 30.08 103 LEU A N 1
ATOM 814 C CA . LEU A 1 103 ? -2.487 16.951 -6.222 1.00 30.08 103 LEU A CA 1
ATOM 815 C C . LEU A 1 103 ? -3.218 16.797 -4.869 1.00 30.08 103 LEU A C 1
ATOM 817 O O . LEU A 1 103 ? -2.917 17.510 -3.916 1.00 30.08 103 LEU A O 1
ATOM 821 N N . GLN A 1 104 ? -4.122 15.822 -4.724 1.00 35.44 104 GLN A N 1
ATOM 822 C CA . GLN A 1 104 ? -4.902 15.627 -3.484 1.00 35.44 104 GLN A CA 1
ATOM 823 C C . GLN A 1 104 ? -4.076 15.116 -2.290 1.00 35.44 104 GLN A C 1
ATOM 825 O O . GLN A 1 104 ? -4.523 15.171 -1.147 1.00 35.44 104 GLN A O 1
ATOM 830 N N . ARG A 1 105 ? -2.868 14.599 -2.532 1.00 39.72 105 ARG A N 1
ATOM 831 C CA . ARG A 1 105 ? -2.096 13.823 -1.547 1.00 39.72 105 ARG A CA 1
ATOM 832 C C . ARG A 1 105 ? -1.288 14.677 -0.565 1.00 39.72 105 ARG A C 1
ATOM 834 O O . ARG A 1 105 ? -0.748 14.142 0.400 1.00 39.72 105 ARG A O 1
ATOM 841 N N . LEU A 1 106 ? -1.202 15.988 -0.797 1.00 35.09 106 LEU A N 1
ATOM 842 C CA . LEU A 1 106 ? -0.297 16.873 -0.061 1.00 35.09 106 LEU A CA 1
ATOM 843 C C . LEU A 1 106 ? -0.831 17.326 1.319 1.00 35.09 106 LEU A C 1
ATOM 845 O O . LEU A 1 106 ? -0.046 17.810 2.126 1.00 35.09 106 LEU A O 1
ATOM 849 N N . ILE A 1 107 ? -2.126 17.150 1.626 1.00 34.94 107 ILE A N 1
ATOM 850 C CA . ILE A 1 107 ? -2.786 17.806 2.782 1.00 34.94 107 ILE A CA 1
ATOM 851 C C . ILE A 1 107 ? -2.988 16.890 4.015 1.00 34.94 107 ILE A C 1
ATOM 853 O O . ILE A 1 107 ? -3.086 17.382 5.133 1.00 34.94 107 ILE A O 1
ATOM 857 N N . GLU A 1 108 ? -2.960 15.559 3.897 1.00 43.81 108 GLU A N 1
ATOM 858 C CA . GLU A 1 108 ? -3.323 14.656 5.021 1.00 43.81 108 GLU A CA 1
ATOM 859 C C . GLU A 1 108 ? -2.213 14.385 6.067 1.00 43.81 108 GLU A C 1
ATOM 861 O O . GLU A 1 108 ? -2.360 13.550 6.966 1.00 43.81 108 GLU A O 1
ATOM 866 N N . ARG A 1 109 ? -1.053 15.037 5.964 1.00 45.47 109 ARG A N 1
ATOM 867 C CA . ARG A 1 109 ? 0.165 14.611 6.668 1.00 45.47 109 ARG A CA 1
ATOM 868 C C . ARG A 1 109 ? 0.411 15.387 7.963 1.00 45.47 109 ARG A C 1
ATOM 870 O O . ARG A 1 109 ? 1.288 16.238 7.972 1.00 45.47 109 ARG A O 1
ATOM 877 N N . SER A 1 110 ? -0.275 15.046 9.059 1.00 49.12 110 SER A N 1
ATOM 878 C CA . SER A 1 110 ? 0.301 14.907 10.426 1.00 49.12 110 SER A CA 1
ATOM 879 C C . SER A 1 110 ? -0.774 14.901 11.521 1.00 49.12 110 SER A C 1
ATOM 881 O O . SER A 1 110 ? -1.320 15.927 11.898 1.00 49.12 110 SER A O 1
ATOM 883 N N . GLY A 1 111 ? -1.048 13.721 12.083 1.00 49.94 111 GLY A N 1
ATOM 884 C CA . GLY A 1 111 ? -1.988 13.580 13.199 1.00 49.94 111 GLY A CA 1
ATOM 885 C C . GLY A 1 111 ? -1.831 12.261 13.952 1.00 49.94 111 GLY A C 1
ATOM 886 O O . GLY A 1 111 ? -2.815 11.565 14.181 1.00 49.94 111 GLY A O 1
ATOM 887 N N . PHE A 1 112 ? -0.596 11.860 14.282 1.00 52.06 112 PHE A N 1
ATOM 888 C CA . PHE A 1 112 ? -0.342 10.650 15.075 1.00 52.06 112 PHE A CA 1
ATOM 889 C C . PHE A 1 112 ? 0.118 10.993 16.493 1.00 52.06 112 PHE A C 1
ATOM 891 O O . PHE A 1 112 ? 1.020 11.802 16.676 1.00 52.06 112 PHE A O 1
ATOM 898 N N . THR A 1 113 ? -0.472 10.325 17.487 1.00 55.44 113 THR A N 1
ATOM 899 C CA . THR A 1 113 ? -0.047 10.359 18.892 1.00 55.44 113 THR A CA 1
ATOM 900 C C . THR A 1 113 ? 1.017 9.289 19.174 1.00 55.44 113 THR A C 1
ATOM 902 O O . THR A 1 113 ? 0.997 8.200 18.592 1.00 55.44 113 THR A O 1
ATOM 905 N N . GLU A 1 114 ? 1.951 9.580 20.086 1.00 40.94 114 GLU A N 1
ATOM 906 C CA . GLU A 1 114 ? 3.127 8.743 20.385 1.00 40.94 114 GLU A CA 1
ATOM 907 C C . GLU A 1 114 ? 2.769 7.309 20.823 1.00 40.94 114 GLU A C 1
ATOM 909 O O . GLU A 1 114 ? 3.371 6.335 20.363 1.00 40.94 114 GLU A O 1
ATOM 914 N N . ALA A 1 115 ? 1.733 7.157 21.654 1.00 49.00 115 ALA A N 1
ATOM 915 C CA . ALA A 1 115 ? 1.270 5.855 22.136 1.00 49.00 115 ALA A CA 1
ATOM 916 C C . ALA A 1 115 ? 0.778 4.947 20.990 1.00 49.00 115 ALA A C 1
ATOM 918 O O . ALA A 1 115 ? 1.083 3.755 20.945 1.00 49.00 115 ALA A O 1
ATOM 919 N N . LYS A 1 116 ? 0.084 5.528 20.003 1.00 51.84 116 LYS A N 1
ATOM 920 C CA . LYS A 1 116 ? -0.474 4.809 18.847 1.00 51.84 116 LYS A CA 1
ATOM 921 C C . LYS A 1 116 ? 0.609 4.382 17.850 1.00 51.84 116 LYS A C 1
ATOM 923 O O . LYS A 1 116 ? 0.444 3.386 17.143 1.00 51.84 116 LYS A O 1
ATOM 928 N N . ALA A 1 117 ? 1.729 5.106 17.801 1.00 45.72 117 ALA A N 1
ATOM 929 C CA . ALA A 1 117 ? 2.876 4.764 16.964 1.00 45.72 117 ALA A CA 1
ATOM 930 C C . ALA A 1 117 ? 3.626 3.524 17.487 1.00 45.72 117 ALA A C 1
ATOM 932 O O . ALA A 1 117 ? 3.927 2.624 16.702 1.00 45.72 117 ALA A O 1
ATOM 933 N N . LYS A 1 118 ? 3.860 3.431 18.805 1.00 48.03 118 LYS A N 1
ATOM 934 C CA . LYS A 1 118 ? 4.589 2.311 19.437 1.00 48.03 118 LYS A CA 1
ATOM 935 C C . LYS A 1 118 ? 3.872 0.966 19.263 1.00 48.03 118 LYS A C 1
ATOM 937 O O . LYS A 1 118 ? 4.501 -0.014 18.871 1.00 48.03 118 LYS A O 1
ATOM 942 N N . ILE A 1 119 ? 2.550 0.942 19.450 1.00 52.88 119 ILE A N 1
ATOM 943 C CA . ILE A 1 119 ? 1.718 -0.265 19.266 1.00 52.88 119 ILE A CA 1
ATOM 944 C C . ILE A 1 119 ? 1.812 -0.782 17.824 1.00 52.88 119 ILE A C 1
ATOM 946 O O . ILE A 1 119 ? 1.980 -1.976 17.582 1.00 52.88 119 ILE A O 1
ATOM 950 N N . ARG A 1 120 ? 1.764 0.126 16.843 1.00 50.66 120 ARG A N 1
ATOM 951 C CA . ARG A 1 120 ? 1.872 -0.235 15.426 1.00 50.66 120 ARG A CA 1
ATOM 952 C C . ARG A 1 120 ? 3.258 -0.737 15.028 1.00 50.66 120 ARG A C 1
ATOM 954 O O . ARG A 1 120 ? 3.339 -1.576 14.138 1.00 50.66 120 ARG A O 1
ATOM 961 N N . ILE A 1 121 ? 4.323 -0.229 15.648 1.00 48.06 121 ILE A N 1
ATOM 962 C CA . ILE A 1 121 ? 5.695 -0.698 15.405 1.00 48.06 121 ILE A CA 1
ATOM 963 C C . ILE A 1 121 ? 5.865 -2.129 15.934 1.00 48.06 121 ILE A C 1
ATOM 965 O O . ILE A 1 121 ? 6.395 -2.974 15.218 1.00 48.06 121 ILE A O 1
ATOM 969 N N . ALA A 1 122 ? 5.338 -2.424 17.128 1.00 51.19 122 ALA A N 1
ATOM 970 C CA . ALA A 1 122 ? 5.429 -3.746 17.754 1.00 51.19 122 ALA A CA 1
ATOM 971 C C . ALA A 1 122 ? 4.682 -4.857 16.987 1.00 51.19 122 ALA A C 1
ATOM 973 O O . ALA A 1 122 ? 5.029 -6.028 17.095 1.00 51.19 122 ALA A O 1
ATOM 974 N N . ALA A 1 123 ? 3.670 -4.500 16.192 1.00 48.12 123 ALA A N 1
ATOM 975 C CA . ALA A 1 123 ? 2.877 -5.444 15.405 1.00 48.12 123 ALA A CA 1
ATOM 976 C C . ALA A 1 123 ? 3.523 -5.873 14.074 1.00 48.12 123 ALA A C 1
ATOM 978 O O . ALA A 1 123 ? 2.973 -6.714 13.360 1.00 48.12 123 ALA A O 1
ATOM 979 N N . GLN A 1 124 ? 4.641 -5.256 13.684 1.00 49.78 124 GLN A N 1
ATOM 980 C CA . GLN A 1 124 ? 5.298 -5.525 12.406 1.00 49.78 124 GLN A CA 1
ATOM 981 C C . GLN A 1 124 ? 6.386 -6.591 12.554 1.00 49.78 124 GLN A C 1
ATOM 983 O O . GLN A 1 124 ? 7.061 -6.668 13.574 1.00 49.78 124 GLN A O 1
ATOM 988 N N . MET A 1 125 ? 6.605 -7.386 11.499 1.00 58.03 125 MET A N 1
ATOM 989 C CA . MET A 1 125 ? 7.820 -8.206 11.400 1.00 58.03 125 MET A CA 1
ATOM 990 C C . MET A 1 125 ? 9.069 -7.310 11.505 1.00 58.03 125 MET A C 1
ATOM 992 O O . MET A 1 125 ? 9.049 -6.180 10.995 1.00 58.03 125 MET A O 1
ATOM 996 N N . SER A 1 126 ? 10.125 -7.816 12.153 1.00 60.16 126 SER A N 1
ATOM 997 C CA . SER A 1 126 ? 11.351 -7.057 12.429 1.00 60.16 126 SER A CA 1
ATOM 998 C C . SER A 1 126 ? 12.006 -6.522 11.154 1.00 60.16 126 SER A C 1
ATOM 1000 O O . SER A 1 126 ? 11.846 -7.072 10.059 1.00 60.16 126 SER A O 1
ATOM 1002 N N . LEU A 1 127 ? 12.723 -5.405 11.294 1.00 57.44 127 LEU A N 1
ATOM 1003 C CA . LEU A 1 127 ? 13.390 -4.740 10.177 1.00 57.44 127 LEU A CA 1
ATOM 1004 C C . LEU A 1 127 ? 14.485 -5.622 9.567 1.00 57.44 127 LEU A C 1
ATOM 1006 O O . LEU A 1 127 ? 14.567 -5.676 8.341 1.00 57.44 127 LEU A O 1
ATOM 1010 N N . GLU A 1 128 ? 15.239 -6.368 10.385 1.00 53.75 128 GLU A N 1
ATOM 1011 C CA . GLU A 1 128 ? 16.274 -7.287 9.892 1.00 53.75 128 GLU A CA 1
ATOM 1012 C C . GLU A 1 128 ? 15.681 -8.355 8.965 1.00 53.75 128 GLU A C 1
ATOM 1014 O O . GLU A 1 128 ? 16.143 -8.546 7.842 1.00 53.75 128 GLU A O 1
ATOM 1019 N N . ARG A 1 129 ? 14.570 -8.978 9.372 1.00 59.75 129 ARG A N 1
ATOM 1020 C CA . ARG A 1 129 ? 13.935 -10.052 8.598 1.00 59.75 129 ARG A CA 1
ATOM 1021 C C . ARG A 1 129 ? 13.333 -9.563 7.278 1.00 59.75 129 ARG A C 1
ATOM 1023 O O . ARG A 1 129 ? 13.250 -10.321 6.317 1.00 59.75 129 ARG A O 1
ATOM 1030 N N . LYS A 1 130 ? 12.919 -8.291 7.199 1.00 62.81 130 LYS A N 1
ATOM 1031 C CA . LYS A 1 130 ? 12.488 -7.668 5.933 1.00 62.81 130 LYS A CA 1
ATOM 1032 C C . LYS A 1 130 ? 13.660 -7.426 4.988 1.00 62.81 130 LYS A C 1
ATOM 1034 O O . LYS A 1 130 ? 13.487 -7.589 3.782 1.00 62.81 130 LYS A O 1
ATOM 1039 N N . ALA A 1 131 ? 14.810 -7.016 5.522 1.00 56.56 131 ALA A N 1
ATOM 1040 C CA . ALA A 1 131 ? 16.008 -6.756 4.732 1.00 56.56 131 ALA A CA 1
ATOM 1041 C C . ALA A 1 131 ? 16.546 -8.045 4.090 1.00 56.56 131 ALA A C 1
ATOM 1043 O O . ALA A 1 131 ? 16.874 -8.031 2.909 1.00 56.56 131 ALA A O 1
ATOM 1044 N N . GLU A 1 132 ? 16.526 -9.169 4.816 1.00 69.00 132 GLU A N 1
ATOM 1045 C CA . GLU A 1 132 ? 16.935 -10.488 4.298 1.00 69.00 132 GLU A CA 1
ATOM 1046 C C . GLU A 1 132 ? 16.121 -10.951 3.078 1.00 69.00 132 GLU A C 1
ATOM 1048 O O . GLU A 1 132 ? 16.632 -11.653 2.209 1.00 69.00 132 GLU A O 1
ATOM 1053 N N . MET A 1 133 ? 14.848 -10.558 2.995 1.00 70.06 133 MET A N 1
ATOM 1054 C CA . MET A 1 133 ? 13.943 -10.953 1.909 1.00 70.06 133 MET A CA 1
ATOM 1055 C C . MET A 1 133 ? 13.940 -9.968 0.730 1.00 70.06 133 MET A C 1
ATOM 1057 O O . MET A 1 133 ? 13.232 -10.190 -0.256 1.00 70.06 133 MET A O 1
ATOM 1061 N N . ALA A 1 134 ? 14.661 -8.850 0.828 1.00 66.06 134 ALA A N 1
ATOM 1062 C CA . ALA A 1 134 ? 14.599 -7.777 -0.152 1.00 66.06 134 ALA A CA 1
ATOM 1063 C C . ALA A 1 134 ? 15.604 -7.983 -1.294 1.00 66.06 134 ALA A C 1
ATOM 1065 O O . ALA A 1 134 ? 16.763 -8.320 -1.078 1.00 66.06 134 ALA A O 1
ATOM 1066 N N . ASN A 1 135 ? 15.187 -7.694 -2.532 1.00 74.94 135 ASN A N 1
ATOM 1067 C CA . ASN A 1 135 ? 16.113 -7.656 -3.672 1.00 74.94 135 ASN A CA 1
ATOM 1068 C C . ASN A 1 135 ? 17.063 -6.451 -3.612 1.00 74.94 135 ASN A C 1
ATOM 1070 O O . ASN A 1 135 ? 18.174 -6.511 -4.126 1.00 74.94 135 ASN A O 1
ATOM 1074 N N . PHE A 1 136 ? 16.604 -5.355 -3.006 1.00 80.94 136 PHE A N 1
ATOM 1075 C CA . PHE A 1 136 ? 17.377 -4.142 -2.782 1.00 80.94 136 PHE A CA 1
ATOM 1076 C C . PHE A 1 136 ? 17.025 -3.579 -1.406 1.00 80.94 136 PHE A C 1
ATOM 1078 O O . PHE A 1 136 ? 15.847 -3.531 -1.044 1.00 80.94 136 PHE A O 1
ATOM 1085 N N . VAL A 1 137 ? 18.034 -3.115 -0.674 1.00 77.00 137 VAL A N 1
ATOM 1086 C CA . VAL A 1 137 ? 17.878 -2.429 0.613 1.00 77.00 137 VAL A CA 1
ATOM 1087 C C . VAL A 1 137 ? 18.346 -0.987 0.437 1.00 77.00 137 VAL A C 1
ATOM 1089 O O . VAL A 1 137 ? 19.402 -0.749 -0.145 1.00 77.00 137 VAL A O 1
ATOM 1092 N N . ILE A 1 138 ? 17.534 -0.032 0.895 1.00 75.62 138 ILE A N 1
ATOM 1093 C CA . ILE A 1 138 ? 17.886 1.393 0.937 1.00 75.62 138 ILE A CA 1
ATOM 1094 C C . ILE A 1 138 ? 17.989 1.786 2.403 1.00 75.62 138 ILE A C 1
ATOM 1096 O O . ILE A 1 138 ? 16.995 1.731 3.132 1.00 75.62 138 ILE A O 1
ATOM 1100 N N . GLU A 1 139 ? 19.178 2.197 2.826 1.00 72.62 139 GLU A N 1
ATOM 1101 C CA . GLU A 1 139 ? 19.394 2.704 4.175 1.00 72.62 139 GLU A CA 1
ATOM 1102 C C . GLU A 1 139 ? 19.036 4.187 4.248 1.00 72.62 139 GLU A C 1
ATOM 1104 O O . GLU A 1 139 ? 19.601 5.011 3.531 1.00 72.62 139 GLU A O 1
ATOM 1109 N N . ASN A 1 140 ? 18.095 4.522 5.135 1.00 64.38 140 ASN A N 1
ATOM 1110 C CA . ASN A 1 140 ? 17.616 5.889 5.367 1.00 64.38 140 ASN A CA 1
ATOM 1111 C C . ASN A 1 140 ? 18.040 6.439 6.748 1.00 64.38 140 ASN A C 1
ATOM 1113 O O . ASN A 1 140 ? 17.382 7.319 7.297 1.00 64.38 140 ASN A O 1
ATOM 1117 N N . SER A 1 141 ? 19.095 5.875 7.342 1.00 67.25 141 SER A N 1
ATOM 1118 C CA . SER A 1 141 ? 19.737 6.354 8.579 1.00 67.25 141 SER A CA 1
ATOM 1119 C C . SER A 1 141 ? 20.783 7.450 8.323 1.00 67.25 141 SER A C 1
ATOM 1121 O O . SER A 1 141 ? 21.146 8.165 9.253 1.00 67.25 141 SER A O 1
ATOM 1123 N N . GLY A 1 142 ? 21.266 7.570 7.080 1.00 68.44 142 GLY A N 1
ATOM 1124 C CA . GLY A 1 142 ? 22.239 8.572 6.637 1.00 68.44 142 GLY A CA 1
ATOM 1125 C C . GLY A 1 142 ? 21.609 9.891 6.176 1.00 68.44 142 GLY A C 1
ATOM 1126 O O . GLY A 1 142 ? 20.472 10.221 6.520 1.00 68.44 142 GLY A O 1
ATOM 1127 N N . SER A 1 143 ? 22.348 10.669 5.380 1.00 76.88 143 SER A N 1
ATOM 1128 C CA . SER A 1 143 ? 21.845 11.944 4.863 1.00 76.88 143 SER A CA 1
ATOM 1129 C C . SER A 1 143 ? 20.811 11.739 3.750 1.00 76.88 143 SER A C 1
ATOM 1131 O O . SER A 1 143 ? 20.802 10.727 3.046 1.00 76.88 143 SER A O 1
ATOM 1133 N N . GLN A 1 144 ? 19.961 12.745 3.514 1.00 73.94 144 GLN A N 1
ATOM 1134 C CA . GLN A 1 144 ? 18.995 12.716 2.407 1.00 73.94 144 GLN A CA 1
ATOM 1135 C C . GLN A 1 144 ? 19.676 12.503 1.041 1.00 73.94 144 GLN A C 1
ATOM 1137 O O . GLN A 1 144 ? 19.095 11.891 0.142 1.00 73.94 144 GLN A O 1
ATOM 1142 N N . ARG A 1 145 ? 20.919 12.979 0.893 1.00 78.88 145 ARG A N 1
ATOM 1143 C CA . ARG A 1 145 ? 21.735 12.784 -0.306 1.00 78.88 145 ARG A CA 1
ATOM 1144 C C . ARG A 1 145 ? 22.122 11.316 -0.489 1.00 78.88 145 ARG A C 1
ATOM 1146 O O . ARG A 1 145 ? 21.961 10.800 -1.591 1.00 78.88 145 ARG A O 1
ATOM 1153 N N . ASP A 1 146 ? 22.526 10.635 0.580 1.00 78.38 146 ASP A N 1
ATOM 1154 C CA . ASP A 1 146 ? 22.912 9.217 0.543 1.00 78.38 146 ASP A CA 1
ATOM 1155 C C . ASP A 1 146 ? 21.728 8.326 0.156 1.00 78.38 146 ASP A C 1
ATOM 1157 O O . ASP A 1 146 ? 21.850 7.463 -0.718 1.00 78.38 146 ASP A O 1
ATOM 1161 N N . THR A 1 147 ? 20.551 8.578 0.744 1.00 79.31 147 THR A N 1
ATOM 1162 C CA . THR A 1 147 ? 19.303 7.892 0.374 1.00 79.31 147 THR A CA 1
ATOM 1163 C C . THR A 1 147 ? 18.973 8.119 -1.102 1.00 79.31 147 THR A C 1
ATOM 1165 O O . THR A 1 147 ?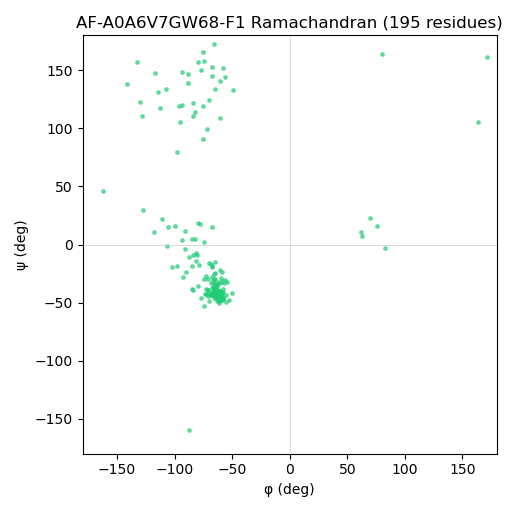 18.577 7.187 -1.812 1.00 79.31 147 THR A O 1
ATOM 1168 N N . ARG A 1 148 ? 19.155 9.350 -1.597 1.00 81.00 148 ARG A N 1
ATOM 1169 C CA . ARG A 1 148 ? 18.887 9.698 -2.996 1.00 81.00 148 ARG A CA 1
ATOM 1170 C C . ARG A 1 148 ? 19.831 8.976 -3.947 1.00 81.00 148 ARG A C 1
ATOM 1172 O O . ARG A 1 148 ? 19.367 8.383 -4.916 1.00 81.00 148 ARG A O 1
ATOM 1179 N N . GLU A 1 149 ? 21.125 8.957 -3.656 1.00 85.19 149 GLU A N 1
ATOM 1180 C CA . GLU A 1 149 ? 22.1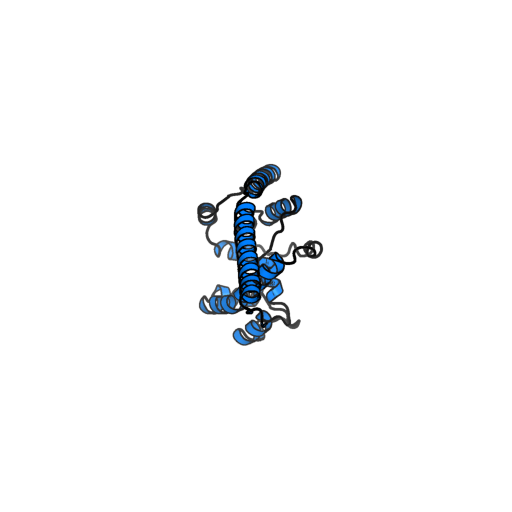15 8.261 -4.479 1.00 85.19 149 GLU A CA 1
ATOM 1181 C C . GLU A 1 149 ? 21.876 6.745 -4.512 1.00 85.19 149 GLU A C 1
ATOM 1183 O O . GLU A 1 149 ? 21.909 6.143 -5.588 1.00 85.19 149 GLU A O 1
ATOM 1188 N N . GLN A 1 150 ? 21.557 6.126 -3.369 1.00 82.88 150 GLN A N 1
ATOM 1189 C CA . GLN A 1 150 ? 21.159 4.714 -3.308 1.00 82.88 150 GLN A CA 1
ATOM 1190 C C . GLN A 1 150 ? 19.919 4.435 -4.169 1.00 82.88 150 GLN A C 1
ATOM 1192 O O . GLN A 1 150 ? 19.909 3.489 -4.960 1.00 82.88 150 GLN A O 1
ATOM 1197 N N . THR A 1 151 ? 18.899 5.291 -4.068 1.00 83.25 151 THR A N 1
ATOM 1198 C CA . THR A 1 151 ? 17.654 5.148 -4.835 1.00 83.25 151 THR A CA 1
ATOM 1199 C C . THR A 1 151 ? 17.908 5.278 -6.339 1.00 83.25 151 THR A C 1
ATOM 1201 O O . THR A 1 151 ? 17.440 4.447 -7.116 1.00 83.25 151 THR A O 1
ATOM 1204 N N . ILE A 1 152 ? 18.714 6.258 -6.763 1.00 84.38 152 ILE A N 1
ATOM 1205 C CA . ILE A 1 152 ? 19.082 6.458 -8.175 1.00 84.38 152 ILE A CA 1
ATOM 1206 C C . ILE A 1 152 ? 19.849 5.251 -8.727 1.00 84.38 152 ILE A C 1
ATOM 1208 O O . ILE A 1 152 ? 19.571 4.809 -9.843 1.00 84.38 152 ILE A O 1
ATOM 1212 N N . ARG A 1 153 ? 20.776 4.669 -7.952 1.00 86.31 153 ARG A N 1
ATOM 1213 C CA . ARG A 1 153 ? 21.486 3.445 -8.363 1.00 86.31 153 ARG A CA 1
ATOM 1214 C C . ARG A 1 153 ? 20.514 2.303 -8.655 1.00 86.31 153 ARG A C 1
ATOM 1216 O O . ARG A 1 153 ? 20.628 1.666 -9.700 1.00 86.31 153 ARG A O 1
ATOM 1223 N N . ILE A 1 154 ? 19.531 2.085 -7.784 1.00 84.88 154 ILE A N 1
ATOM 1224 C CA . ILE A 1 154 ? 18.509 1.046 -7.978 1.00 84.88 154 ILE A CA 1
ATOM 1225 C C . ILE A 1 154 ? 17.649 1.355 -9.207 1.00 84.88 154 ILE A C 1
ATOM 1227 O O . ILE A 1 154 ? 17.424 0.468 -10.026 1.00 84.88 154 ILE A O 1
ATOM 1231 N N . ILE A 1 155 ? 17.218 2.608 -9.388 1.00 82.38 155 ILE A N 1
ATOM 1232 C CA . ILE A 1 155 ? 16.460 3.035 -10.575 1.00 82.38 155 ILE A CA 1
ATOM 1233 C C . ILE A 1 155 ? 17.225 2.705 -11.861 1.00 82.38 155 ILE A C 1
ATOM 1235 O O . ILE A 1 155 ? 16.637 2.177 -12.804 1.00 82.38 155 ILE A O 1
ATOM 1239 N N . ASN A 1 156 ? 18.532 2.961 -11.895 1.00 83.88 156 ASN A N 1
ATOM 1240 C CA . ASN A 1 156 ? 19.363 2.651 -13.056 1.00 83.88 156 ASN A CA 1
ATOM 1241 C C . ASN A 1 156 ? 19.439 1.141 -13.322 1.00 83.88 156 ASN A C 1
ATOM 1243 O O . ASN A 1 156 ? 19.302 0.723 -14.471 1.00 83.88 156 ASN A O 1
ATOM 1247 N N . VAL A 1 157 ? 19.580 0.317 -12.278 1.00 82.69 157 VAL A N 1
ATOM 1248 C CA . VAL A 1 157 ? 19.541 -1.152 -12.401 1.00 82.69 157 VAL A CA 1
ATOM 1249 C C . VAL A 1 157 ? 18.186 -1.625 -12.940 1.00 82.69 157 VAL A C 1
ATOM 1251 O O . VAL A 1 157 ? 18.137 -2.448 -13.855 1.00 82.69 157 VAL A O 1
ATOM 1254 N N . LEU A 1 158 ? 17.081 -1.075 -12.428 1.00 79.12 158 LEU A N 1
ATOM 1255 C CA . LEU A 1 158 ? 15.731 -1.422 -12.877 1.00 79.12 158 LEU A CA 1
ATOM 1256 C C . LEU A 1 158 ? 15.493 -1.010 -14.339 1.00 79.12 158 LEU A C 1
ATOM 1258 O O . LEU A 1 158 ? 14.982 -1.814 -15.119 1.00 79.12 158 LEU A O 1
ATOM 1262 N N . LYS A 1 159 ? 15.917 0.196 -14.741 1.00 73.50 159 LYS A N 1
ATOM 1263 C CA . LYS A 1 159 ? 15.816 0.681 -16.132 1.00 73.50 159 LYS A CA 1
ATOM 1264 C C . LYS A 1 159 ? 16.704 -0.107 -17.100 1.00 73.50 159 LYS A C 1
ATOM 1266 O O . LYS A 1 159 ? 16.327 -0.290 -18.255 1.00 73.50 159 LYS A O 1
ATOM 1271 N N . ALA A 1 160 ? 17.851 -0.614 -16.645 1.00 77.69 160 ALA A N 1
ATOM 1272 C CA . ALA A 1 160 ? 18.732 -1.450 -17.462 1.00 77.69 160 ALA A CA 1
ATOM 1273 C C . ALA A 1 160 ? 18.124 -2.829 -17.792 1.00 77.69 160 ALA A C 1
ATOM 1275 O O . ALA A 1 160 ? 18.567 -3.493 -18.735 1.00 77.69 160 ALA A O 1
ATOM 1276 N N . SER A 1 161 ? 17.087 -3.263 -17.065 1.00 69.31 161 SER A N 1
ATOM 1277 C CA . SER A 1 161 ? 16.417 -4.539 -17.311 1.00 69.31 161 SER A CA 1
ATOM 1278 C C . SER A 1 161 ? 15.583 -4.511 -18.602 1.00 69.31 161 SER A C 1
ATOM 1280 O O . SER A 1 161 ? 14.430 -4.077 -18.648 1.00 69.31 161 SER A O 1
ATOM 1282 N N . LYS A 1 162 ? 16.152 -5.055 -19.685 1.00 67.44 162 LYS A N 1
ATOM 1283 C CA . LYS A 1 162 ? 15.494 -5.216 -20.998 1.00 67.44 162 LYS A CA 1
ATOM 1284 C C . LYS A 1 162 ? 14.521 -6.404 -21.067 1.00 67.44 162 LYS A C 1
ATOM 1286 O O . LYS A 1 162 ? 14.176 -6.849 -22.159 1.00 67.44 162 LYS A O 1
ATOM 1291 N N . TYR A 1 163 ? 14.071 -6.954 -19.938 1.00 68.38 163 TYR A N 1
ATOM 1292 C CA . TYR A 1 163 ? 13.228 -8.159 -19.938 1.00 68.38 163 TYR A CA 1
ATOM 1293 C C . TYR A 1 163 ? 11.902 -7.957 -20.696 1.00 68.38 163 TYR A C 1
ATOM 1295 O O . TYR A 1 163 ? 11.434 -8.854 -21.397 1.00 68.38 163 TYR A O 1
ATOM 1303 N N . HIS A 1 164 ? 11.357 -6.738 -20.656 1.00 68.25 164 HIS A N 1
ATOM 1304 C CA . HIS A 1 164 ? 10.165 -6.351 -21.411 1.00 68.25 164 HIS A CA 1
ATOM 1305 C C . HIS A 1 164 ? 10.330 -6.510 -22.935 1.00 68.25 164 HIS A C 1
ATOM 1307 O O . HIS A 1 164 ? 9.354 -6.813 -23.617 1.00 68.25 164 HIS A O 1
ATOM 1313 N N . TRP A 1 165 ? 11.547 -6.383 -23.485 1.00 75.81 165 TRP A N 1
ATOM 1314 C CA . TRP A 1 165 ? 11.802 -6.649 -24.906 1.00 75.81 165 TRP A CA 1
ATOM 1315 C C . TRP A 1 165 ? 11.648 -8.127 -25.253 1.00 75.81 165 TRP A C 1
ATOM 1317 O O . TRP A 1 165 ? 11.026 -8.438 -26.263 1.00 75.81 165 TRP A O 1
ATOM 1327 N N . LYS A 1 166 ? 12.133 -9.048 -24.407 1.00 75.88 166 LYS A N 1
ATOM 1328 C CA . LYS A 1 166 ? 11.941 -10.494 -24.623 1.00 75.88 166 LYS A CA 1
ATOM 1329 C C . LYS A 1 166 ? 10.456 -10.858 -24.649 1.00 75.88 166 LYS A C 1
ATOM 1331 O O . LYS A 1 166 ? 10.023 -11.590 -25.534 1.00 75.88 166 LYS A O 1
ATOM 1336 N N . LEU A 1 167 ? 9.675 -10.295 -23.724 1.00 77.69 167 LEU A N 1
ATOM 1337 C CA . LEU A 1 167 ? 8.228 -10.503 -23.671 1.00 77.69 167 LEU A CA 1
ATOM 1338 C C . LEU A 1 167 ? 7.521 -9.925 -24.909 1.00 77.69 167 LEU A C 1
ATOM 1340 O O . LEU A 1 167 ? 6.682 -10.598 -25.498 1.00 77.69 167 LEU A O 1
ATOM 1344 N N . ARG A 1 168 ? 7.900 -8.717 -25.355 1.00 82.62 168 ARG A N 1
ATOM 1345 C CA . ARG A 1 168 ? 7.367 -8.101 -26.585 1.00 82.62 168 ARG A CA 1
ATOM 1346 C C . ARG A 1 168 ? 7.683 -8.921 -27.836 1.00 82.62 168 ARG A C 1
ATOM 1348 O O . ARG A 1 168 ? 6.798 -9.092 -28.666 1.00 82.62 168 ARG A O 1
ATOM 1355 N N . PHE A 1 169 ? 8.898 -9.462 -27.959 1.00 88.12 169 PHE A N 1
ATOM 1356 C CA . PHE A 1 169 ? 9.255 -10.355 -29.066 1.00 88.12 169 PHE A CA 1
ATOM 1357 C C . PHE A 1 169 ? 8.438 -11.648 -29.048 1.00 88.12 169 PHE A C 1
ATOM 1359 O O . PH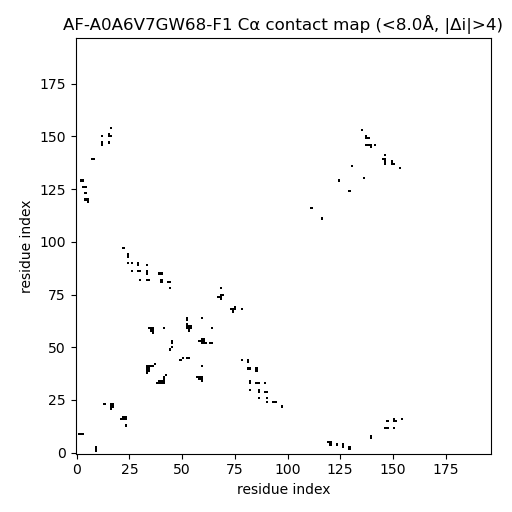E A 1 169 ? 7.943 -12.054 -30.095 1.00 88.12 169 PHE A O 1
ATOM 1366 N N . LEU A 1 170 ? 8.249 -12.263 -27.876 1.00 88.50 170 LEU A N 1
ATOM 1367 C CA . LEU A 1 170 ? 7.442 -13.476 -27.732 1.00 88.50 170 LEU A CA 1
ATOM 1368 C C . LEU A 1 170 ? 5.982 -13.232 -28.140 1.00 88.50 170 LEU A C 1
ATOM 1370 O O . LEU A 1 170 ? 5.440 -13.969 -28.956 1.00 88.50 170 LEU A O 1
ATOM 1374 N N . VAL A 1 171 ? 5.361 -12.173 -27.611 1.00 89.94 171 VAL A N 1
ATOM 1375 C CA . VAL A 1 171 ? 3.976 -11.808 -27.946 1.00 89.94 171 VAL A CA 1
ATOM 1376 C C . VAL A 1 171 ? 3.853 -11.465 -29.429 1.00 89.94 171 VAL A C 1
ATOM 1378 O O . VAL A 1 171 ? 2.943 -11.955 -30.092 1.00 89.94 171 VAL A O 1
ATOM 1381 N N . GLY A 1 172 ? 4.792 -10.683 -29.970 1.00 90.50 172 GLY A N 1
ATOM 1382 C CA . GLY A 1 172 ? 4.834 -10.347 -31.391 1.00 90.50 172 GLY A CA 1
ATOM 1383 C C . GLY A 1 172 ? 4.920 -11.588 -32.278 1.00 90.50 172 GLY A C 1
ATOM 1384 O O . GLY A 1 172 ? 4.145 -11.710 -33.221 1.00 90.50 172 GLY A O 1
ATOM 1385 N N . PHE A 1 173 ? 5.794 -12.538 -31.937 1.00 93.31 173 PHE A N 1
ATOM 1386 C CA . PHE A 1 173 ? 5.929 -13.808 -32.651 1.00 93.31 173 PHE A CA 1
ATOM 1387 C C . PHE A 1 173 ? 4.658 -14.668 -32.565 1.00 93.31 173 PHE A C 1
ATOM 1389 O O . PHE A 1 173 ? 4.201 -15.203 -33.571 1.00 93.31 173 PHE A O 1
ATOM 1396 N N . CYS A 1 174 ? 4.031 -14.769 -31.391 1.00 92.38 174 CYS A N 1
ATOM 1397 C CA . CYS A 1 174 ? 2.760 -15.482 -31.251 1.00 92.38 174 CYS A CA 1
ATOM 1398 C C . CYS A 1 174 ? 1.654 -14.852 -32.113 1.00 92.38 174 CYS A C 1
ATOM 1400 O O . CYS A 1 174 ? 0.921 -15.571 -32.794 1.00 92.38 174 CYS A O 1
ATOM 1402 N N . CYS A 1 175 ? 1.556 -13.519 -32.132 1.00 93.06 175 CYS A N 1
ATOM 1403 C CA . CYS A 1 175 ? 0.592 -12.800 -32.964 1.00 93.06 175 CYS A CA 1
ATOM 1404 C C . CYS A 1 175 ? 0.847 -13.017 -34.460 1.00 93.06 175 CYS A C 1
ATOM 1406 O O . CYS A 1 175 ? -0.103 -13.247 -35.207 1.00 93.06 175 CYS A O 1
ATOM 1408 N N . THR A 1 176 ? 2.104 -12.982 -34.915 1.00 92.62 176 THR A N 1
ATOM 1409 C CA . THR A 1 176 ? 2.421 -13.214 -36.333 1.00 92.62 176 THR A CA 1
ATOM 1410 C C . THR A 1 176 ? 2.116 -14.646 -36.758 1.00 92.62 176 THR A C 1
ATOM 1412 O O . THR A 1 176 ? 1.539 -14.839 -37.827 1.00 92.62 176 THR A O 1
ATOM 1415 N N . VAL A 1 177 ? 2.416 -15.644 -35.920 1.00 94.19 177 VAL A N 1
ATOM 1416 C CA . VAL A 1 177 ? 2.070 -17.053 -36.180 1.00 94.19 177 VAL A CA 1
ATOM 1417 C C . VAL A 1 177 ? 0.553 -17.251 -36.238 1.00 94.19 177 VAL A C 1
ATOM 1419 O O . VAL A 1 177 ? 0.061 -17.902 -37.160 1.00 94.19 177 VAL A O 1
ATOM 1422 N N . LEU A 1 178 ? -0.204 -16.652 -35.312 1.00 94.25 178 LEU A N 1
ATOM 1423 C CA . LEU A 1 178 ? -1.670 -16.695 -35.322 1.00 94.25 178 LEU A CA 1
ATOM 1424 C C . LEU A 1 178 ? -2.252 -16.069 -36.594 1.00 94.25 178 LEU A C 1
ATOM 1426 O O . LEU A 1 178 ? -3.079 -16.691 -37.261 1.00 94.25 178 LEU A O 1
ATOM 1430 N N . LEU A 1 179 ? -1.797 -14.870 -36.967 1.00 93.69 179 LEU A N 1
ATOM 1431 C CA . LEU A 1 179 ? -2.255 -14.181 -38.177 1.00 93.69 179 LEU A CA 1
ATOM 1432 C C . LEU A 1 179 ? -1.903 -14.962 -39.448 1.00 93.69 179 LEU A C 1
ATOM 1434 O O . LEU A 1 179 ? -2.746 -15.093 -40.336 1.00 93.69 179 LEU A O 1
ATOM 1438 N N . ALA A 1 180 ? -0.695 -15.528 -39.524 1.00 92.31 180 ALA A N 1
ATOM 1439 C CA . ALA A 1 180 ? -0.281 -16.380 -40.634 1.00 92.31 180 ALA A CA 1
ATOM 1440 C C . ALA A 1 180 ? -1.131 -17.658 -40.721 1.00 92.31 180 ALA A C 1
ATOM 1442 O O . ALA A 1 180 ? -1.537 -18.046 -41.816 1.00 92.31 180 ALA A O 1
ATOM 1443 N N . GLY A 1 181 ? -1.461 -18.277 -39.583 1.00 92.31 181 GLY A N 1
ATOM 1444 C CA . GLY A 1 181 ? -2.348 -19.439 -39.513 1.00 92.31 181 GLY A CA 1
ATOM 1445 C C . GLY A 1 181 ? -3.769 -19.127 -39.987 1.00 92.31 181 GLY A C 1
ATOM 1446 O O . GLY A 1 181 ? -4.316 -19.857 -40.812 1.00 92.31 181 GLY A O 1
ATOM 1447 N N . VAL A 1 182 ? -4.344 -18.005 -39.541 1.00 91.38 182 VAL A N 1
ATOM 1448 C CA . VAL A 1 182 ? -5.665 -17.528 -39.995 1.00 91.38 182 VAL A CA 1
ATOM 1449 C C . VAL A 1 182 ? -5.654 -17.225 -41.494 1.00 91.38 182 VAL A C 1
ATOM 1451 O O . VAL A 1 182 ? -6.558 -17.648 -42.217 1.00 91.38 182 VAL A O 1
ATOM 1454 N N . TYR A 1 183 ? -4.618 -16.538 -41.984 1.00 92.44 183 TYR A N 1
ATOM 1455 C CA . TYR A 1 183 ? -4.448 -16.257 -43.410 1.00 92.44 183 TYR A CA 1
ATOM 1456 C C . TYR A 1 183 ? -4.345 -17.547 -44.232 1.00 92.44 183 TYR A C 1
ATOM 1458 O O . TYR A 1 183 ? -5.024 -17.689 -45.250 1.00 92.44 183 TYR A O 1
ATOM 1466 N N . TRP A 1 184 ? -3.547 -18.514 -43.773 1.00 88.75 184 TRP A N 1
ATOM 1467 C CA . TRP A 1 184 ? -3.381 -19.804 -44.436 1.00 88.75 184 TRP A CA 1
ATOM 1468 C C . TRP A 1 184 ? -4.685 -20.608 -44.467 1.00 88.75 184 TRP A C 1
ATOM 1470 O O . TRP A 1 184 ? -5.049 -21.116 -45.525 1.00 88.75 184 TRP A O 1
ATOM 1480 N N . LEU A 1 185 ? -5.432 -20.670 -43.358 1.00 88.06 185 LEU A N 1
ATOM 1481 C CA . LEU A 1 185 ? -6.741 -21.334 -43.294 1.00 88.06 185 LEU A CA 1
ATOM 1482 C C . LEU A 1 185 ? -7.752 -20.695 -44.255 1.00 88.06 185 LEU A C 1
ATOM 1484 O O . LEU A 1 185 ? -8.419 -21.400 -45.015 1.00 88.06 185 LEU A O 1
ATOM 1488 N N . ARG A 1 186 ? -7.820 -19.358 -44.280 1.00 84.69 186 ARG A N 1
ATOM 1489 C CA . ARG A 1 186 ? -8.680 -18.610 -45.207 1.00 84.69 186 ARG A CA 1
ATOM 1490 C C . ARG A 1 186 ? -8.310 -18.884 -46.666 1.00 84.69 186 ARG A C 1
ATOM 1492 O O . ARG A 1 186 ? -9.191 -19.132 -47.484 1.00 84.69 186 ARG A O 1
ATOM 1499 N N . ASN A 1 187 ? -7.020 -18.875 -46.995 1.00 82.81 187 ASN A N 1
ATOM 1500 C CA . ASN A 1 187 ? -6.554 -19.081 -48.366 1.00 82.81 187 ASN A CA 1
ATOM 1501 C C . ASN A 1 187 ? -6.652 -20.554 -48.815 1.00 82.81 187 ASN A C 1
ATOM 1503 O O . ASN A 1 187 ? -6.884 -20.836 -49.989 1.00 82.81 187 ASN A O 1
ATOM 1507 N N . ARG A 1 188 ? -6.538 -21.510 -47.884 1.00 80.44 188 ARG A N 1
ATOM 1508 C CA . ARG A 1 188 ? -6.778 -22.940 -48.135 1.00 80.44 188 ARG A CA 1
ATOM 1509 C C . ARG A 1 188 ? -8.244 -23.215 -48.471 1.00 80.44 188 ARG A C 1
ATOM 1511 O O . ARG A 1 188 ? -8.501 -23.972 -49.401 1.00 80.44 188 ARG A O 1
ATOM 1518 N N . SER A 1 189 ? -9.180 -22.581 -47.762 1.00 68.88 189 SER A N 1
ATOM 1519 C CA . SER A 1 189 ? -10.619 -22.685 -48.050 1.00 68.88 189 SER A CA 1
ATOM 1520 C C . SER A 1 189 ? -10.949 -22.192 -49.469 1.00 68.88 189 SER A C 1
ATOM 1522 O O . SER A 1 189 ? -11.614 -22.888 -50.233 1.00 68.88 189 SER A O 1
ATOM 1524 N N . LEU A 1 190 ? -10.364 -21.061 -49.885 1.00 61.28 190 LEU A N 1
ATOM 1525 C CA . LEU A 1 190 ? -10.562 -20.486 -51.224 1.00 61.28 190 LEU A CA 1
ATOM 1526 C C . LEU A 1 190 ? -10.008 -21.353 -52.370 1.00 61.28 190 LEU A C 1
ATOM 1528 O O . LEU A 1 190 ? -10.557 -21.333 -53.465 1.00 61.28 190 LEU A O 1
ATOM 1532 N N . ARG A 1 191 ? -8.951 -22.140 -52.130 1.00 61.94 191 ARG A N 1
ATOM 1533 C CA . ARG A 1 191 ? -8.373 -23.061 -53.130 1.00 61.94 191 ARG A CA 1
ATOM 1534 C C . ARG A 1 191 ? -9.124 -24.388 -53.269 1.00 61.94 191 ARG A C 1
ATOM 1536 O O . ARG A 1 191 ? -8.801 -25.160 -54.164 1.00 61.94 191 ARG A O 1
ATOM 1543 N N . SER A 1 192 ? -10.084 -24.671 -52.389 1.00 58.19 192 SER A N 1
ATOM 1544 C CA . SER A 1 192 ? -10.845 -25.929 -52.391 1.00 58.19 192 SER A CA 1
ATOM 1545 C C . SER A 1 192 ? -12.164 -25.878 -53.172 1.00 58.19 192 SER A C 1
ATOM 1547 O O . SER A 1 192 ? -12.881 -26.873 -53.198 1.00 58.19 192 SER A O 1
ATOM 1549 N N . LEU A 1 193 ? -12.480 -24.758 -53.833 1.00 57.19 193 LEU A N 1
ATOM 1550 C CA . LEU A 1 193 ? -13.624 -24.679 -54.743 1.00 57.19 193 LEU A CA 1
ATOM 1551 C C . LEU A 1 193 ? -13.221 -25.247 -56.118 1.00 57.19 193 LEU A C 1
ATOM 1553 O O . LEU A 1 193 ? -12.357 -24.658 -56.770 1.00 57.19 193 LEU A O 1
ATOM 1557 N N . PRO A 1 194 ? -13.798 -26.379 -56.566 1.00 56.34 194 PRO A N 1
ATOM 1558 C CA . PRO A 1 194 ? -13.556 -26.882 -57.910 1.00 56.34 194 PRO A CA 1
ATOM 1559 C C . PRO A 1 194 ? -14.118 -25.890 -58.930 1.00 56.34 194 PRO A C 1
ATOM 1561 O O . PRO A 1 194 ? -15.246 -25.415 -58.795 1.00 56.34 194 PRO A O 1
ATOM 1564 N N . THR A 1 195 ? -13.329 -25.584 -59.956 1.00 58.97 195 THR A N 1
ATOM 1565 C CA . THR A 1 195 ? -13.788 -24.860 -61.141 1.00 58.97 195 THR A CA 1
ATOM 1566 C C . THR A 1 195 ? -14.892 -25.692 -61.793 1.00 58.97 195 THR A C 1
ATOM 1568 O O . THR A 1 195 ? -14.627 -26.777 -62.312 1.00 58.97 195 THR A O 1
ATOM 1571 N N . ILE A 1 196 ? -16.140 -25.234 -61.706 1.00 57.66 196 ILE A N 1
ATOM 1572 C CA . ILE A 1 196 ? -17.247 -25.834 -62.450 1.00 57.66 196 ILE A CA 1
ATOM 1573 C C . ILE A 1 196 ? -17.220 -25.213 -63.849 1.00 57.66 196 ILE A C 1
ATOM 1575 O O . ILE A 1 196 ? -17.524 -24.031 -63.970 1.00 57.66 196 ILE A O 1
ATOM 1579 N N . ALA A 1 197 ? -16.859 -26.061 -64.823 1.00 48.47 197 ALA A N 1
ATOM 1580 C CA . ALA A 1 197 ? -16.978 -25.943 -66.285 1.00 48.47 197 ALA A CA 1
ATOM 1581 C C . ALA A 1 197 ? -16.307 -24.739 -66.971 1.00 48.47 197 ALA A C 1
ATOM 1583 O O . ALA A 1 197 ? -16.818 -23.604 -66.869 1.00 48.47 197 ALA A O 1
#

Secondary structure (DSSP, 8-state):
-----TTSSHHHHHHHHHHTT-----HHHHHHHTTSTTSHHHHHHHHHH-GGGB-TTS-B-HHHHHHHHHH-HHHHHHHHHHHHHHHHHHHHHHHH-TTS-SSGGGS------HHHHHHHHHTSPPHHHHHHT-SS----SS-HHHHHHHHHHHHHHHHH-THHHHHHHHHHHHHHHHHHHHHHHHHHHHTTS----

InterPro domains:
  IPR001977 Dephospho-CoA kinase [MF_00376] (1-161)
  IPR001977 Dephospho-CoA kinase [PF01121] (1-93)
  IPR001977 Dephospho-CoA kinase [PF01121] (99-144)
  IPR001977 Dephospho-CoA kinase [PS51219] (1-94)
  IPR001977 Dephospho-CoA kinase [PS51219] (99-169)
  IPR001977 Dephospho-CoA kinase [TIGR00152] (1-92)
  IPR027417 P-loop containing nucleoside triphosphate hydrolase [G3DSA:3.40.50.300] (1-96)
  IPR027417 P-loop containing nucleoside triphosphate hydrolase [G3DSA:3.40.50.300] (97-165)
  IPR027417 P-loop containing nucleoside triphosphate hydrolase [SSF52540] (1-157)

Nearest PDB structures (foldseek):
  1viy-assembly1_B  TM=8.122E-01  e=2.161E-08  Escherichia coli
  1n3b-assembly1_C  TM=7.527E-01  e=1.606E-07  Escherichia coli
  9bkz-assembly1_A  TM=6.544E-01  e=7.459E-08  Klebsiella aerogenes
  4ttr-assembly1_A  TM=7.462E-01  e=6.617E-07  Legionella pneumophila subsp. pneumophila str. Philadelphia 1
  8u94-assembly1_A  TM=6.144E-01  e=1.514E-07  Klebsiella aerogenes KCTC 2190

Radius of gyration: 25.06 Å; Cα contacts (8 Å, |Δi|>4): 100; chains: 1; bounding box: 46×45×88 Å

Organism: NCBI:txid395501

pLDDT: mean 74.67, std 16.41, range [30.08, 94.25]

Foldseek 3Di:
DQDFFPPQCSVLLQVLCVVVVHFDDDLVVQLQVCCAPPHQLVVQCCVPVHPVQADPVSHGVCVVLVVVCVVDVVSVVSSCVSRVVSSVVVSVVCVVVPDDDPDPPPPPPDDDDPVRSVVRRVPDDDR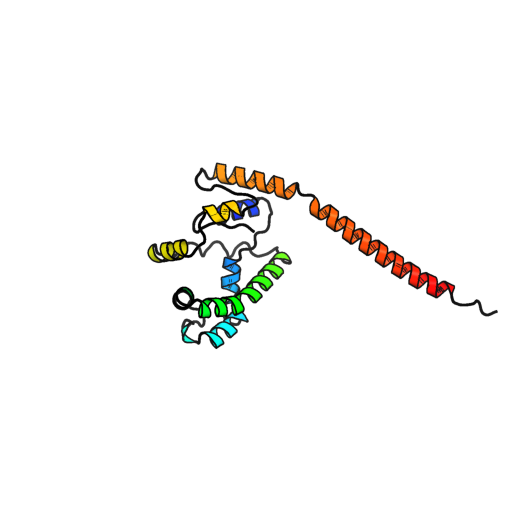VVVVVPDPADQHSPDDSVSSSVSSVVVVVVVVPPPVVVVVVVVVVVVVVVVVVVVVCVVVVVVVPDDPDD